Protein AF-A0AAD8SGY1-F1 (afdb_monomer_lite)

Radius of gyration: 72.63 Å; chains: 1; bounding box: 152×98×202 Å

Foldseek 3Di:
DVVVCCVVPNDVVVVVVVVVVVVVVVVVVVVVVVVVVVVVVVVVVVVVVVVVVVVVVVVVVVVVVVVVVVVVVVVVVVVVVVVPDDDPVNVVVVVVVVVVVVVVVVVVVVVVVVVVVVVVVVVVVVVVVVVVVVVVVVVVVVVVVVVVVVVVVVVVVVVVVVCVVPCVVVVHDPPDDPPQDPVNVLVLLVVLLVQLLVLLVVVCVVVVPPPVSVVVSVVVNVVSNCVSVVCPPPDPVVSLVVLLLNLLLCCLQPVVDDSVSSCVSRGPPRPSVVSPVSSVPVNLVVNLVDDCVVPDDPPPDPPPNDDDDDDDDDDDDDDDDDDDDDDDDDDDDDDDDDDDDDDDDDDDDDDDDDD

Organism: Lolium multiflorum (NCBI:txid4521)

pLDDT: mean 70.1, std 22.35, range [32.22, 98.5]

Sequence (355 aa):
MLRLMNEVWGNPETEEQMLAKLEGEIKVFFAQHKHMRQLHEDLCVHVLEQKTEIDGLRQSYADSQQAITLLETRVKNYEEEIAKRPSIDALSAQVEVLQAENESLKKFLKESSEEETKKRKELSDKHIQEVSDLAENLKKSQQRVKTLAAKNKAHEAEAEAIDKLIFPTLGFDWTKESTLKRSEAYEEARISIDNLIEACRRIAQSLSLKRAGTKLIDTMTKLMRQVPELIKYWQESSARRVTSLVLATCKAHFPTMNLADIARGAPKGTYMRAALAETQGFDRVFAGKVNHSFWYNKYDLPTGFSDAEDEEEESADEGAEEGSGSSGDHSQEASGDDSGVGSAYDASDDDQSSE

Secondary structure (DSSP, 8-state):
-HHHHHHHH--HHHHHHHHHHHHHHHHHHHHHHHHHHHHHHHHHHHHHHHHHHHHHHHHHHHHHHHHHHHHHHHHHHHHHHHHTSPPHHHHHHHHHHHHHHHHHHHHHHHHHHHHHHHHHHHHHHHHHHHHHHHHHHHHHHHHHHHHHHHHHHHHHHHHHHHHHHHHHHTT--TT------HHHHHHHHHHHHHHHHHHHHHHHHHTT--HHHHHHHHHHHHHHHHHHHHGGG--THHHHHHHHHHHHHHHHH-TTS-HHHHGGGSPTT--HHHHHHHHTTHHHHHHHHS-GGGTS-TT-S-TT---------------------------------------------------

Structure (mmCIF, N/CA/C/O backbone):
data_AF-A0AAD8SGY1-F1
#
_entry.id   AF-A0AAD8SGY1-F1
#
loop_
_atom_site.group_PDB
_atom_site.id
_atom_site.type_symbol
_atom_site.label_atom_id
_atom_site.label_alt_id
_atom_site.label_comp_id
_atom_site.label_asym_id
_atom_site.label_entity_id
_atom_site.label_seq_id
_atom_site.pdbx_PDB_ins_code
_atom_site.Cartn_x
_atom_site.Cartn_y
_atom_site.Cartn_z
_atom_site.occupancy
_atom_site.B_iso_or_equiv
_atom_site.auth_seq_id
_atom_site.auth_comp_id
_atom_site.auth_asym_id
_atom_site.auth_atom_id
_atom_site.pdbx_PDB_model_num
ATOM 1 N N . MET A 1 1 ? 90.025 10.390 -106.917 1.00 50.12 1 MET A N 1
ATOM 2 C CA . MET A 1 1 ? 90.299 9.542 -105.735 1.00 50.12 1 MET A CA 1
ATOM 3 C C . MET A 1 1 ? 89.534 10.014 -104.502 1.00 50.12 1 MET A C 1
ATOM 5 O O . MET A 1 1 ? 88.672 9.270 -104.074 1.00 50.12 1 MET A O 1
ATOM 9 N N . LEU A 1 2 ? 89.725 11.248 -104.010 1.00 52.66 2 LEU A N 1
ATOM 10 C CA . LEU A 1 2 ? 88.975 11.798 -102.856 1.00 52.66 2 LEU A CA 1
ATOM 11 C C . LEU A 1 2 ? 87.438 11.759 -103.009 1.00 52.66 2 LEU A C 1
ATOM 13 O O . LEU A 1 2 ? 86.733 11.423 -102.069 1.00 52.66 2 LEU A O 1
ATOM 17 N N . ARG A 1 3 ? 86.915 12.016 -104.216 1.00 55.03 3 ARG A N 1
ATOM 18 C CA . ARG A 1 3 ? 85.469 11.938 -104.509 1.00 55.03 3 ARG A CA 1
ATOM 19 C C . ARG A 1 3 ? 84.902 10.508 -104.432 1.00 55.03 3 ARG A C 1
ATOM 21 O O . ARG A 1 3 ? 83.812 10.321 -103.921 1.00 55.03 3 ARG A O 1
ATOM 28 N N . LEU A 1 4 ? 85.686 9.522 -104.879 1.00 54.44 4 LEU A N 1
ATOM 29 C CA . LEU A 1 4 ? 85.340 8.093 -104.842 1.00 54.44 4 LEU A CA 1
ATOM 30 C C . LEU A 1 4 ? 85.458 7.506 -103.424 1.00 54.44 4 LEU A C 1
ATOM 32 O O . LEU A 1 4 ? 84.735 6.580 -103.089 1.00 54.44 4 LEU A O 1
ATOM 36 N N . MET A 1 5 ? 86.338 8.048 -102.575 1.00 51.72 5 MET A N 1
ATOM 37 C CA . MET A 1 5 ? 86.428 7.643 -101.166 1.00 51.72 5 MET A CA 1
ATOM 38 C C . MET A 1 5 ? 85.220 8.120 -100.347 1.00 51.72 5 MET A C 1
ATOM 40 O O . MET A 1 5 ? 84.695 7.330 -99.572 1.00 51.72 5 MET A O 1
ATOM 44 N N . ASN A 1 6 ? 84.710 9.335 -100.592 1.00 54.34 6 ASN A N 1
ATOM 45 C CA . ASN A 1 6 ? 83.456 9.808 -99.980 1.00 54.34 6 ASN A CA 1
ATOM 46 C C . ASN A 1 6 ? 82.213 9.031 -100.452 1.00 54.34 6 ASN A C 1
ATOM 48 O O . ASN A 1 6 ? 81.250 8.919 -99.702 1.00 54.34 6 ASN A O 1
ATOM 52 N N . GLU A 1 7 ? 82.213 8.503 -101.681 1.00 54.31 7 GLU A N 1
ATOM 53 C CA . GLU A 1 7 ? 81.105 7.686 -102.206 1.00 54.31 7 GLU A CA 1
ATOM 54 C C . GLU A 1 7 ? 81.110 6.247 -101.678 1.00 54.31 7 GLU A C 1
ATOM 56 O O . GLU A 1 7 ? 80.046 5.655 -101.528 1.00 54.31 7 GLU A O 1
ATOM 61 N N . VAL A 1 8 ? 82.286 5.674 -101.398 1.00 53.88 8 VAL A N 1
ATOM 62 C CA . VAL A 1 8 ? 82.401 4.275 -100.948 1.00 53.88 8 VAL A CA 1
ATOM 63 C C . VAL A 1 8 ? 82.365 4.146 -99.419 1.00 53.88 8 VAL A C 1
ATOM 65 O O . VAL A 1 8 ? 81.926 3.113 -98.925 1.00 53.88 8 VAL A O 1
ATOM 68 N N . TRP A 1 9 ? 82.791 5.171 -98.670 1.00 57.28 9 TRP A N 1
ATOM 69 C CA . TRP A 1 9 ? 82.922 5.113 -97.203 1.00 57.28 9 TRP A CA 1
ATOM 70 C C . TRP A 1 9 ? 82.074 6.142 -96.434 1.00 57.28 9 TRP A C 1
ATOM 72 O O . TRP A 1 9 ? 82.188 6.198 -95.218 1.00 57.28 9 TRP A O 1
ATOM 82 N N . GLY A 1 10 ? 81.222 6.926 -97.109 1.00 60.78 10 GLY A N 1
ATOM 83 C CA . GLY A 1 10 ? 80.411 7.966 -96.460 1.00 60.78 10 GLY A CA 1
ATOM 84 C C . GLY A 1 10 ? 81.235 9.178 -95.997 1.00 60.78 10 GLY A C 1
ATOM 85 O O . GLY A 1 10 ? 82.457 9.117 -95.884 1.00 60.78 10 GLY A O 1
ATOM 86 N N . ASN A 1 11 ? 80.584 10.329 -95.776 1.00 68.62 11 ASN A N 1
ATOM 87 C CA . ASN A 1 11 ? 81.252 11.497 -95.190 1.00 68.62 11 ASN A CA 1
ATOM 88 C C . ASN A 1 11 ? 81.283 11.324 -93.654 1.00 68.62 11 ASN A C 1
ATOM 90 O O . ASN A 1 11 ? 80.211 11.360 -93.042 1.00 68.62 11 ASN A O 1
ATOM 94 N N . PRO A 1 12 ? 82.455 11.178 -93.013 1.00 66.94 12 PRO A N 1
ATOM 95 C CA . PRO A 1 12 ? 82.551 10.923 -91.573 1.00 66.94 12 PRO A CA 1
ATOM 96 C C . PRO A 1 12 ? 81.885 12.015 -90.722 1.00 66.94 12 PRO A C 1
ATOM 98 O O . PRO A 1 12 ? 81.290 11.707 -89.694 1.00 66.94 12 PRO A O 1
ATOM 101 N N . GLU A 1 13 ? 81.867 13.271 -91.186 1.00 70.06 13 GLU A N 1
ATOM 102 C CA . GLU A 1 13 ? 81.152 14.362 -90.501 1.00 70.06 13 GLU A CA 1
ATOM 103 C C . GLU A 1 13 ? 79.629 14.153 -90.493 1.00 70.06 13 GLU A C 1
ATOM 105 O O . GLU A 1 13 ? 78.943 14.553 -89.553 1.00 70.06 13 GLU A O 1
ATOM 110 N N . THR A 1 14 ? 79.073 13.516 -91.530 1.00 76.75 14 THR A N 1
ATOM 111 C CA . THR A 1 14 ? 77.634 13.213 -91.585 1.00 76.75 14 THR A CA 1
ATOM 112 C C . THR A 1 14 ? 77.262 12.018 -90.716 1.00 76.75 14 THR A C 1
ATOM 114 O O . THR A 1 14 ? 76.190 12.019 -90.114 1.00 76.75 14 THR A O 1
ATOM 117 N N . GLU A 1 15 ? 78.151 11.032 -90.593 1.00 77.69 15 GLU A N 1
ATOM 118 C CA . GLU A 1 15 ? 77.953 9.886 -89.701 1.00 77.69 15 GLU A CA 1
ATOM 119 C C . GLU A 1 15 ? 78.035 10.308 -88.231 1.00 77.69 15 GLU A C 1
ATOM 121 O O . GLU A 1 15 ? 77.173 9.934 -87.438 1.00 77.69 15 GLU A O 1
ATOM 126 N N . GLU A 1 16 ? 78.994 11.166 -87.876 1.00 81.19 16 GLU A N 1
ATOM 127 C CA . GLU A 1 16 ? 79.138 11.707 -86.520 1.00 81.19 16 GLU A CA 1
ATOM 128 C C . GLU A 1 16 ? 77.928 12.566 -86.111 1.00 81.19 16 GLU A C 1
ATOM 130 O O . GLU A 1 16 ? 77.426 12.447 -84.993 1.00 81.19 16 GLU A O 1
ATOM 135 N N . GLN A 1 17 ? 77.371 13.360 -87.034 1.00 84.25 17 GLN A N 1
ATOM 136 C CA . GLN A 1 17 ? 76.125 14.101 -86.798 1.00 84.25 17 GLN A CA 1
ATOM 137 C C . GLN A 1 17 ? 74.907 13.182 -86.616 1.00 84.25 17 GLN A C 1
ATOM 139 O O . GLN A 1 17 ? 74.057 13.455 -85.764 1.00 84.25 17 GLN A O 1
ATOM 144 N N . MET A 1 18 ? 74.801 12.091 -87.386 1.00 84.38 18 MET A N 1
ATOM 145 C CA . MET A 1 18 ? 73.728 11.104 -87.208 1.00 84.38 18 MET A CA 1
ATOM 146 C C . MET A 1 18 ? 73.863 10.355 -85.882 1.00 84.38 18 MET A C 1
ATOM 148 O O . MET A 1 18 ? 72.861 10.174 -85.190 1.00 84.38 18 MET A O 1
ATOM 152 N N . LEU A 1 19 ? 75.084 9.974 -85.499 1.00 87.31 19 LEU A N 1
ATOM 153 C CA . LEU A 1 19 ? 75.369 9.347 -84.210 1.00 87.31 19 LEU A CA 1
ATOM 154 C C . LEU A 1 19 ? 75.027 10.287 -83.053 1.00 87.31 19 LEU A C 1
ATOM 156 O O . LEU A 1 19 ? 74.281 9.891 -82.164 1.00 87.31 19 LEU A O 1
ATOM 160 N N . ALA A 1 20 ? 75.460 11.549 -83.099 1.00 88.69 20 ALA A N 1
ATOM 161 C CA . ALA A 1 20 ? 75.129 12.540 -82.075 1.00 88.69 20 ALA A CA 1
ATOM 162 C C . ALA A 1 20 ? 73.610 12.770 -81.950 1.00 88.69 20 ALA A C 1
ATOM 164 O O . ALA A 1 20 ? 73.082 12.915 -80.843 1.00 88.69 20 ALA A O 1
ATOM 165 N N . LYS A 1 21 ? 72.881 12.766 -83.075 1.00 92.19 21 LYS A N 1
ATOM 166 C CA . LYS A 1 21 ? 71.416 12.864 -83.081 1.00 92.19 21 LYS A CA 1
ATOM 167 C C . LYS A 1 21 ? 70.760 11.633 -82.450 1.00 92.19 21 LYS A C 1
ATOM 169 O O . LYS A 1 21 ? 69.899 11.791 -81.587 1.00 92.19 21 LYS A O 1
ATOM 174 N N . LEU A 1 22 ? 71.188 10.430 -82.836 1.00 91.88 22 LEU A N 1
ATOM 175 C CA . LEU A 1 22 ? 70.694 9.173 -82.268 1.00 91.88 22 LEU A CA 1
ATOM 176 C C . LEU A 1 22 ? 70.992 9.078 -80.768 1.00 91.88 22 LEU A C 1
ATOM 178 O O . LEU A 1 22 ? 70.117 8.707 -79.991 1.00 91.88 22 LEU A O 1
ATOM 182 N N . GLU A 1 23 ? 72.185 9.478 -80.328 1.00 93.00 23 GLU A N 1
ATOM 183 C CA . GLU A 1 23 ? 72.527 9.566 -78.906 1.00 93.00 23 GLU A CA 1
ATOM 184 C C . GLU A 1 23 ? 71.605 10.531 -78.150 1.00 93.00 23 GLU A C 1
ATOM 186 O O . GLU A 1 23 ? 71.193 10.244 -77.022 1.00 93.00 23 GLU A O 1
ATOM 191 N N . GLY A 1 24 ? 71.262 11.668 -78.760 1.00 94.50 24 GLY A N 1
ATOM 192 C CA . GLY A 1 24 ? 70.295 12.620 -78.216 1.00 94.50 24 GLY A CA 1
ATOM 193 C C . GLY A 1 24 ? 68.897 12.014 -78.068 1.00 94.50 24 GLY A C 1
ATOM 194 O O . GLY A 1 24 ? 68.303 12.093 -76.992 1.00 94.50 24 GLY A O 1
ATOM 195 N N . GLU A 1 25 ? 68.395 11.359 -79.116 1.00 94.44 25 GLU A N 1
ATOM 196 C CA . GLU A 1 25 ? 67.089 10.686 -79.114 1.00 94.44 25 GLU A CA 1
ATOM 197 C C . GLU A 1 25 ? 67.032 9.555 -78.075 1.00 94.44 25 GLU A C 1
ATOM 199 O O . GLU A 1 25 ? 66.063 9.457 -77.320 1.00 94.44 25 GLU A O 1
ATOM 204 N N . ILE A 1 26 ? 68.104 8.766 -77.945 1.00 95.31 26 ILE A N 1
ATOM 205 C CA . ILE A 1 26 ? 68.232 7.712 -76.930 1.00 95.31 26 ILE A CA 1
ATOM 206 C C . ILE A 1 26 ? 68.198 8.299 -75.510 1.00 95.31 26 ILE A C 1
ATOM 208 O O . ILE A 1 26 ? 67.506 7.767 -74.638 1.00 95.31 26 ILE A O 1
ATOM 212 N N . LYS A 1 27 ? 68.900 9.412 -75.250 1.00 95.31 27 LYS A N 1
ATOM 213 C CA . LYS A 1 27 ? 68.872 10.083 -73.936 1.00 95.31 27 LYS A CA 1
ATOM 214 C C . LYS A 1 27 ? 67.470 10.577 -73.579 1.00 95.31 27 LYS A C 1
ATOM 216 O O . LYS A 1 27 ? 67.030 10.377 -72.445 1.00 95.31 27 LYS A O 1
ATOM 221 N N . VAL A 1 28 ? 66.759 11.183 -74.533 1.00 96.00 28 VAL A N 1
ATOM 222 C CA . VAL A 1 28 ? 65.366 11.623 -74.342 1.00 96.00 28 VAL A CA 1
ATOM 223 C C . VAL A 1 28 ? 64.455 10.426 -74.074 1.00 96.00 28 VAL A C 1
ATOM 225 O O . VAL A 1 28 ? 63.675 10.466 -73.122 1.00 96.00 28 VAL A O 1
ATOM 228 N N . PHE A 1 29 ? 64.597 9.341 -74.841 1.00 96.69 29 PHE A N 1
ATOM 229 C CA . PHE A 1 29 ? 63.838 8.107 -74.640 1.00 96.69 29 PHE A CA 1
ATOM 230 C C . PHE A 1 29 ? 64.034 7.537 -73.228 1.00 96.69 29 PHE A C 1
ATOM 232 O O . PHE A 1 29 ? 63.056 7.248 -72.538 1.00 96.69 29 PHE A O 1
ATOM 239 N N . PHE A 1 30 ? 65.276 7.435 -72.743 1.00 96.62 30 PHE A N 1
ATOM 240 C CA . PHE A 1 30 ? 65.543 6.953 -71.384 1.00 96.62 30 PHE A CA 1
ATOM 241 C C . PHE A 1 30 ? 64.979 7.878 -70.301 1.00 96.62 30 PHE A C 1
ATOM 243 O O . PHE A 1 30 ? 64.468 7.388 -69.291 1.00 96.62 30 PHE A O 1
ATOM 250 N N . ALA A 1 31 ? 65.032 9.199 -70.497 1.00 96.25 31 ALA A N 1
ATOM 251 C CA . ALA A 1 31 ? 64.435 10.156 -69.568 1.00 96.25 31 ALA A CA 1
ATOM 252 C C . ALA A 1 31 ? 62.905 10.006 -69.504 1.00 96.25 31 ALA A C 1
ATOM 254 O O . ALA A 1 31 ? 62.341 9.937 -68.410 1.00 96.25 31 ALA A O 1
ATOM 255 N N . GLN A 1 32 ? 62.243 9.874 -70.657 1.00 96.12 32 GLN A N 1
ATOM 256 C CA . GLN A 1 32 ? 60.801 9.623 -70.740 1.00 96.12 32 GLN A CA 1
ATOM 257 C C . GLN A 1 32 ? 60.425 8.284 -70.103 1.00 96.12 32 GLN A C 1
ATOM 259 O O . GLN A 1 32 ? 59.501 8.225 -69.296 1.00 96.12 32 GLN A O 1
ATOM 264 N N . HIS A 1 33 ? 61.175 7.220 -70.395 1.00 96.81 33 HIS A N 1
ATOM 265 C CA . HIS A 1 33 ? 60.951 5.906 -69.800 1.00 96.81 33 HIS A CA 1
ATOM 266 C C . HIS A 1 33 ? 61.114 5.940 -68.272 1.00 96.81 33 HIS A C 1
ATOM 268 O O . HIS A 1 33 ? 60.324 5.335 -67.546 1.00 96.81 33 HIS A O 1
ATOM 274 N N . LYS A 1 34 ? 62.117 6.664 -67.756 1.00 97.31 34 LYS A N 1
ATOM 275 C CA . LYS A 1 34 ? 62.302 6.857 -66.311 1.00 97.31 34 LYS A CA 1
ATOM 276 C C . LYS A 1 34 ? 61.121 7.609 -65.690 1.00 97.31 34 LYS A C 1
ATOM 278 O O . LYS A 1 34 ? 60.634 7.188 -64.646 1.00 97.31 34 LYS A O 1
ATOM 283 N N . HIS A 1 35 ? 60.641 8.675 -66.330 1.00 97.25 35 HIS A N 1
ATOM 284 C CA . HIS A 1 35 ? 59.485 9.432 -65.846 1.00 97.25 35 HIS A CA 1
ATOM 285 C C . HIS A 1 35 ? 58.196 8.599 -65.855 1.00 97.25 35 HIS A C 1
ATOM 287 O O . HIS A 1 35 ? 57.478 8.592 -64.860 1.00 97.25 35 HIS A O 1
ATOM 293 N N . MET A 1 36 ? 57.935 7.835 -66.923 1.00 98.06 36 MET A N 1
ATOM 294 C CA . MET A 1 36 ? 56.781 6.928 -66.973 1.00 98.06 36 MET A CA 1
ATOM 295 C C . MET A 1 36 ? 56.840 5.857 -65.885 1.00 98.06 36 MET A C 1
ATOM 297 O O . MET A 1 36 ? 55.814 5.539 -65.291 1.00 98.06 36 MET A O 1
ATOM 301 N N . ARG A 1 37 ? 58.032 5.319 -65.591 1.00 97.50 37 ARG A N 1
ATOM 302 C CA . ARG A 1 37 ? 58.204 4.371 -64.486 1.00 97.50 37 ARG A CA 1
ATOM 303 C C . ARG A 1 37 ? 57.852 5.011 -63.142 1.00 97.50 37 ARG A C 1
ATOM 305 O O . ARG A 1 37 ? 57.122 4.395 -62.378 1.00 97.50 37 ARG A O 1
ATOM 312 N N . GLN A 1 38 ? 58.302 6.243 -62.899 1.00 97.50 38 GLN A N 1
ATOM 313 C CA . GLN A 1 38 ? 57.956 6.972 -61.677 1.00 97.50 38 GLN A CA 1
ATOM 314 C C . GLN A 1 38 ? 56.444 7.203 -61.567 1.00 97.50 38 GLN A C 1
ATOM 316 O O . GLN A 1 38 ? 55.857 6.875 -60.548 1.00 97.50 38 GLN A O 1
ATOM 321 N N . LEU A 1 39 ? 55.796 7.681 -62.636 1.00 97.75 39 LEU A N 1
ATOM 322 C CA . LEU A 1 39 ? 54.342 7.881 -62.650 1.00 97.75 39 LEU A CA 1
ATOM 323 C C . LEU A 1 39 ? 53.572 6.581 -62.381 1.00 97.75 39 LEU A C 1
ATOM 325 O O . LEU A 1 39 ? 52.551 6.598 -61.701 1.00 97.75 39 LEU A O 1
ATOM 329 N N . HIS A 1 40 ? 54.053 5.454 -62.909 1.00 97.50 40 HIS A N 1
ATOM 330 C CA . HIS A 1 40 ? 53.466 4.145 -62.640 1.00 97.50 40 HIS A CA 1
ATOM 331 C C . HIS A 1 40 ? 53.632 3.731 -61.169 1.00 97.50 40 HIS A C 1
ATOM 333 O O . HIS A 1 40 ? 52.691 3.217 -60.570 1.00 97.50 40 HIS A O 1
ATOM 339 N N . GLU A 1 41 ? 54.810 3.946 -60.580 1.00 97.88 41 GLU A N 1
ATOM 340 C CA . GLU A 1 41 ? 55.058 3.680 -59.157 1.00 97.88 41 GLU A CA 1
ATOM 341 C C . GLU A 1 41 ? 54.168 4.556 -58.260 1.00 97.88 41 GLU A C 1
ATOM 343 O O . GLU A 1 41 ? 53.495 4.022 -57.378 1.00 97.88 41 GLU A O 1
ATOM 348 N N . ASP A 1 42 ? 54.072 5.856 -58.544 1.00 98.19 42 ASP A N 1
ATOM 349 C CA . ASP A 1 42 ? 53.230 6.799 -57.799 1.00 98.19 42 ASP A CA 1
ATOM 350 C C . ASP A 1 42 ? 51.739 6.424 -57.899 1.00 98.19 42 ASP A C 1
ATOM 352 O O . ASP A 1 42 ? 51.016 6.428 -56.900 1.00 98.19 42 ASP A O 1
ATOM 356 N N . LEU A 1 43 ? 51.271 6.028 -59.091 1.00 98.31 43 LEU A N 1
ATOM 357 C CA . LEU A 1 43 ? 49.898 5.561 -59.291 1.00 98.31 43 LEU A CA 1
ATOM 358 C C . LEU A 1 43 ? 49.616 4.277 -58.5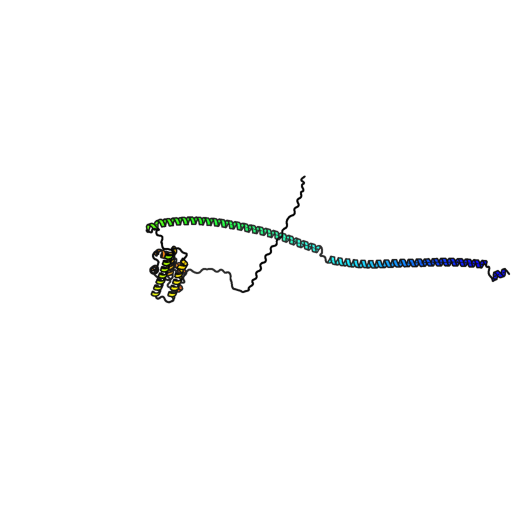00 1.00 98.31 43 LEU A C 1
ATOM 360 O O . LEU A 1 43 ? 48.551 4.154 -57.897 1.00 98.31 43 LEU A O 1
ATOM 364 N N . CYS A 1 44 ? 50.558 3.330 -58.471 1.00 98.06 44 CYS A N 1
ATOM 365 C CA . CYS A 1 44 ? 50.430 2.110 -57.673 1.00 98.06 44 CYS A CA 1
ATOM 366 C C . CYS A 1 44 ? 50.309 2.416 -56.176 1.00 98.06 44 CYS A C 1
ATOM 368 O O . CYS A 1 44 ? 49.466 1.817 -55.507 1.00 98.06 44 CYS A O 1
ATOM 370 N N . VAL A 1 45 ? 51.111 3.353 -55.658 1.00 98.06 45 VAL A N 1
ATOM 371 C CA . VAL A 1 45 ? 51.010 3.801 -54.260 1.00 98.06 45 VAL A CA 1
ATOM 372 C C . VAL A 1 45 ? 49.633 4.408 -54.000 1.00 98.06 45 VAL A C 1
ATOM 374 O O . VAL A 1 45 ? 48.949 3.972 -53.077 1.00 98.06 45 VAL A O 1
ATOM 377 N N . HIS A 1 46 ? 49.173 5.318 -54.862 1.00 97.94 46 HIS A N 1
ATOM 378 C CA . HIS A 1 46 ? 47.875 5.966 -54.685 1.00 97.94 46 HIS A CA 1
ATOM 379 C C . HIS A 1 46 ? 46.701 4.973 -54.719 1.00 97.94 46 HIS A C 1
ATOM 381 O O . HIS A 1 46 ? 45.776 5.064 -53.914 1.00 97.94 46 HIS A O 1
ATOM 387 N N . VAL A 1 47 ? 46.748 3.974 -55.608 1.00 98.31 47 VAL A N 1
ATOM 388 C CA . VAL A 1 47 ? 45.733 2.907 -55.673 1.00 98.31 47 VAL A CA 1
ATOM 389 C C . VAL A 1 47 ? 45.726 2.060 -54.398 1.00 98.31 47 VAL A C 1
ATOM 391 O O . VAL A 1 47 ? 44.655 1.668 -53.929 1.00 98.31 47 VAL A O 1
ATOM 394 N N . LEU A 1 48 ? 46.895 1.769 -53.821 1.00 97.94 48 LEU A N 1
ATOM 395 C CA . LEU A 1 48 ? 46.983 1.031 -52.561 1.00 97.94 48 LEU A CA 1
ATOM 396 C C . LEU A 1 48 ? 46.426 1.845 -51.389 1.00 97.94 48 LEU A C 1
ATOM 398 O O . LEU A 1 48 ? 45.654 1.298 -50.604 1.00 97.94 48 LEU A O 1
ATOM 402 N N . GLU A 1 49 ? 46.747 3.136 -51.301 1.00 98.25 49 GLU A N 1
ATOM 403 C CA . GLU A 1 49 ? 46.205 4.039 -50.278 1.00 98.25 49 GLU A CA 1
ATOM 404 C C . GLU A 1 49 ? 44.675 4.116 -50.360 1.00 98.25 49 GLU A C 1
ATOM 406 O O . GLU A 1 49 ? 43.987 3.841 -49.373 1.00 98.25 49 GLU A O 1
ATOM 411 N N . GLN A 1 50 ? 44.127 4.363 -51.554 1.00 98.44 50 GLN A N 1
ATOM 412 C CA . GLN A 1 50 ? 42.677 4.387 -51.774 1.00 98.44 50 GLN A CA 1
ATOM 413 C C . GLN A 1 50 ? 42.016 3.056 -51.409 1.00 98.44 50 GLN A C 1
ATOM 415 O O . GLN A 1 50 ? 40.937 3.034 -50.818 1.00 98.44 50 GLN A O 1
ATOM 420 N N . LYS A 1 51 ? 42.659 1.926 -51.726 1.00 98.19 51 LYS A N 1
ATOM 421 C CA . LYS A 1 51 ? 42.153 0.608 -51.335 1.00 98.19 51 LYS A CA 1
ATOM 422 C C . LYS A 1 51 ? 42.082 0.467 -49.814 1.00 98.19 51 LYS A C 1
ATOM 424 O O . LYS A 1 51 ? 41.063 0.004 -49.308 1.00 98.19 51 LYS A O 1
ATOM 429 N N . THR A 1 52 ? 43.121 0.888 -49.091 1.00 97.62 52 THR A N 1
ATOM 430 C CA . THR A 1 52 ? 43.119 0.833 -47.620 1.00 97.62 52 THR A CA 1
ATOM 431 C C . THR A 1 52 ? 42.064 1.745 -46.999 1.00 97.62 52 THR A C 1
ATOM 433 O O . THR A 1 52 ? 41.413 1.347 -46.035 1.00 97.62 52 THR A O 1
ATOM 436 N N . GLU A 1 53 ? 41.829 2.925 -47.577 1.00 98.19 53 GLU A N 1
ATOM 437 C CA . GLU A 1 53 ? 40.772 3.836 -47.131 1.00 98.19 53 GLU A CA 1
ATOM 438 C C . GLU A 1 53 ? 39.378 3.228 -47.355 1.00 98.19 53 GLU A C 1
ATOM 440 O O . GLU A 1 53 ? 38.548 3.221 -46.446 1.00 98.19 53 GLU A O 1
ATOM 445 N N . ILE A 1 54 ? 39.140 2.627 -48.527 1.00 98.12 54 ILE A N 1
ATOM 446 C CA . ILE A 1 54 ? 37.887 1.920 -48.834 1.00 98.12 54 ILE A CA 1
ATOM 447 C C . ILE A 1 54 ? 37.656 0.758 -47.863 1.00 98.12 54 ILE A C 1
ATOM 449 O O . ILE A 1 54 ? 36.536 0.581 -47.379 1.00 98.12 54 ILE A O 1
ATOM 453 N N . ASP A 1 55 ? 38.686 -0.035 -47.566 1.00 98.00 55 ASP A N 1
ATOM 454 C CA . ASP A 1 55 ? 38.573 -1.156 -46.630 1.00 98.00 55 ASP A CA 1
ATOM 455 C C . ASP A 1 55 ? 38.281 -0.662 -45.198 1.00 98.00 55 ASP A C 1
ATOM 457 O O . ASP A 1 55 ? 37.425 -1.231 -44.514 1.00 98.00 55 ASP A O 1
ATOM 461 N N . GLY A 1 56 ? 38.887 0.453 -44.773 1.00 98.50 56 GLY A N 1
ATOM 462 C CA . GLY A 1 56 ? 38.580 1.107 -43.497 1.00 98.50 56 GLY A CA 1
ATOM 463 C C . GLY A 1 56 ? 37.135 1.611 -43.409 1.00 98.50 56 GLY A C 1
ATOM 464 O O . GLY A 1 56 ? 36.443 1.360 -42.419 1.00 98.50 56 GLY A O 1
ATOM 465 N N . LEU A 1 57 ? 36.637 2.257 -44.469 1.00 98.38 57 LEU A N 1
ATOM 466 C CA . LEU A 1 57 ? 35.246 2.715 -44.549 1.00 98.38 57 LEU A CA 1
ATOM 467 C C . LEU A 1 57 ? 34.252 1.546 -44.527 1.00 98.38 57 LEU A C 1
ATOM 469 O O . LEU A 1 57 ? 33.214 1.633 -43.872 1.00 98.38 57 LEU A O 1
ATOM 473 N N . ARG A 1 58 ? 34.570 0.431 -45.195 1.00 98.38 58 ARG A N 1
ATOM 474 C CA . ARG A 1 58 ? 33.745 -0.789 -45.164 1.00 98.38 58 ARG A CA 1
ATOM 475 C C . ARG A 1 58 ? 33.649 -1.382 -43.766 1.00 98.38 58 ARG A C 1
ATOM 477 O O . ARG A 1 58 ? 32.556 -1.771 -43.361 1.00 98.38 58 ARG A O 1
ATOM 484 N N . GLN A 1 59 ? 34.762 -1.428 -43.035 1.00 98.06 59 GLN A N 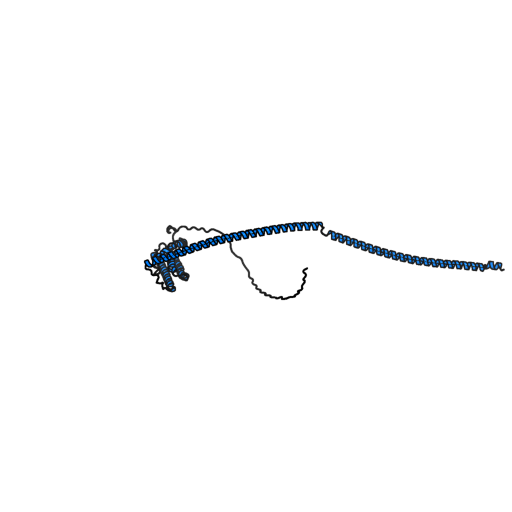1
ATOM 485 C CA . GLN A 1 59 ? 34.756 -1.912 -41.657 1.00 98.06 59 GLN A CA 1
ATOM 486 C C . GLN A 1 59 ? 33.919 -0.996 -40.758 1.00 98.06 59 GLN A C 1
ATOM 488 O O . GLN A 1 59 ? 33.027 -1.470 -40.061 1.00 98.06 59 GLN A O 1
ATOM 493 N N . SER A 1 60 ? 34.127 0.321 -40.850 1.00 97.81 60 SER A N 1
ATOM 494 C CA . SER A 1 60 ? 33.350 1.302 -40.084 1.00 97.81 60 SER A CA 1
ATOM 495 C C . SER A 1 60 ? 31.845 1.221 -40.376 1.00 97.81 60 SER A C 1
ATOM 497 O O . SER A 1 60 ? 31.021 1.319 -39.461 1.00 97.81 60 SER A O 1
ATOM 499 N N . TYR A 1 61 ? 31.470 0.983 -41.636 1.00 98.25 61 TYR A N 1
ATOM 500 C CA . TYR A 1 61 ? 30.081 0.754 -42.027 1.00 98.25 61 TYR A CA 1
ATOM 501 C C . TYR A 1 61 ? 29.506 -0.528 -41.403 1.00 98.25 61 TYR A C 1
ATOM 503 O O . TYR A 1 61 ? 28.398 -0.502 -40.869 1.00 98.25 61 TYR A O 1
ATOM 511 N N . ALA A 1 62 ? 30.260 -1.632 -41.416 1.00 98.12 62 ALA A N 1
ATOM 512 C CA . ALA A 1 62 ? 29.834 -2.890 -40.804 1.00 98.12 62 ALA A CA 1
ATOM 513 C C . ALA A 1 62 ? 29.627 -2.755 -39.285 1.00 98.12 62 ALA A C 1
ATOM 515 O O . ALA A 1 62 ? 28.599 -3.196 -38.767 1.00 98.12 62 ALA A O 1
ATOM 516 N N . ASP A 1 63 ? 30.549 -2.088 -38.588 1.00 98.31 63 ASP A N 1
ATOM 517 C CA . ASP A 1 63 ? 30.451 -1.836 -37.146 1.00 98.31 63 ASP A CA 1
ATOM 518 C C . ASP A 1 63 ? 29.231 -0.957 -36.819 1.00 98.31 63 ASP A C 1
ATOM 520 O O . ASP A 1 63 ? 28.478 -1.230 -35.882 1.00 98.31 63 ASP A O 1
ATOM 524 N N . SER A 1 64 ? 28.976 0.063 -37.646 1.00 98.44 64 SER A N 1
ATOM 525 C CA . SER A 1 64 ? 27.799 0.929 -37.510 1.00 98.44 64 SER A CA 1
ATOM 526 C C . SER A 1 64 ? 26.494 0.150 -37.698 1.00 98.44 64 SER A C 1
ATOM 528 O O . SER A 1 64 ? 25.549 0.330 -36.930 1.00 98.44 64 SER A O 1
ATOM 530 N N . GLN A 1 65 ? 26.442 -0.768 -38.667 1.00 98.38 65 GLN A N 1
ATOM 531 C CA . GLN A 1 65 ? 25.270 -1.615 -38.901 1.00 98.38 65 GLN A CA 1
ATOM 532 C C . GLN A 1 65 ? 24.996 -2.561 -37.718 1.00 98.38 65 GLN A C 1
ATOM 534 O O . GLN A 1 65 ? 23.839 -2.778 -37.339 1.00 98.38 65 GLN A O 1
ATOM 539 N N . GLN A 1 66 ? 26.050 -3.096 -37.094 1.00 98.19 66 GLN A N 1
ATOM 540 C CA . GLN A 1 66 ? 25.923 -3.895 -35.873 1.00 98.19 66 GLN A CA 1
ATOM 541 C C . GLN A 1 66 ? 25.403 -3.055 -34.701 1.00 98.19 66 GLN A C 1
ATOM 543 O O . GLN A 1 66 ? 24.503 -3.496 -33.982 1.00 98.19 66 GLN A O 1
ATOM 548 N N . ALA A 1 67 ? 25.912 -1.831 -34.534 1.00 98.00 67 ALA A N 1
ATOM 549 C CA . ALA A 1 67 ? 25.451 -0.915 -33.495 1.00 98.00 67 ALA A CA 1
ATOM 550 C C . ALA A 1 67 ? 23.963 -0.559 -33.656 1.00 98.00 67 ALA A C 1
ATOM 552 O O . ALA A 1 67 ? 23.225 -0.585 -32.671 1.00 98.00 67 ALA A O 1
ATOM 553 N N . ILE A 1 68 ? 23.506 -0.299 -34.888 1.00 98.38 68 ILE A N 1
ATOM 554 C CA . ILE A 1 68 ? 22.086 -0.054 -35.194 1.00 98.38 68 ILE A CA 1
ATOM 555 C C . ILE A 1 68 ? 21.232 -1.252 -34.769 1.00 98.38 68 ILE A C 1
ATOM 557 O O . ILE A 1 68 ? 20.283 -1.083 -34.008 1.00 98.38 68 ILE A O 1
ATOM 561 N N . THR A 1 69 ? 21.617 -2.466 -35.168 1.00 98.00 69 THR A N 1
ATOM 562 C CA . THR A 1 69 ? 20.868 -3.696 -34.845 1.00 98.00 69 THR A CA 1
ATOM 563 C C . THR A 1 69 ? 20.742 -3.910 -33.328 1.00 98.00 69 THR A C 1
ATOM 565 O O . THR A 1 69 ? 19.691 -4.304 -32.809 1.00 98.00 69 THR A O 1
ATOM 568 N N . LEU A 1 70 ? 21.812 -3.624 -32.579 1.00 98.50 70 LEU A N 1
ATOM 569 C CA . LEU A 1 70 ? 21.804 -3.717 -31.120 1.00 98.50 70 LEU A CA 1
ATOM 570 C C . LEU A 1 70 ? 20.895 -2.656 -30.486 1.00 98.50 70 LEU A C 1
ATOM 572 O O . LEU A 1 70 ? 20.169 -2.960 -29.537 1.00 98.50 70 LEU A O 1
ATOM 576 N N . LEU A 1 71 ? 20.912 -1.425 -31.003 1.00 98.25 71 LEU A N 1
ATOM 577 C CA . LEU A 1 71 ? 20.031 -0.357 -30.532 1.00 98.25 71 LEU A CA 1
ATOM 578 C C . LEU A 1 71 ? 18.560 -0.672 -30.810 1.00 98.25 71 LEU A C 1
ATOM 580 O O . LEU A 1 71 ? 17.750 -0.536 -29.899 1.00 98.25 71 LEU A O 1
ATOM 584 N N . GLU A 1 72 ? 18.220 -1.170 -31.999 1.00 98.00 72 GLU A N 1
ATOM 585 C CA . GLU A 1 72 ? 16.861 -1.618 -32.338 1.00 98.00 72 GLU A CA 1
ATOM 586 C C . GLU A 1 72 ? 16.370 -2.706 -31.374 1.00 98.00 72 GLU A C 1
ATOM 588 O O . GLU A 1 72 ? 15.256 -2.635 -30.853 1.00 98.00 72 GLU A O 1
ATOM 593 N N . THR A 1 73 ? 17.235 -3.674 -31.055 1.00 97.06 73 THR A N 1
ATOM 594 C CA . THR A 1 73 ? 16.916 -4.733 -30.086 1.00 97.06 73 THR A CA 1
ATOM 595 C C . THR A 1 73 ? 16.667 -4.162 -28.688 1.00 97.06 73 THR A C 1
ATOM 597 O O . THR A 1 73 ? 15.721 -4.558 -28.008 1.00 97.06 73 THR A O 1
ATOM 600 N N . ARG A 1 74 ? 17.487 -3.200 -28.243 1.00 97.06 74 ARG A N 1
ATOM 601 C CA . ARG A 1 74 ? 17.302 -2.538 -26.942 1.00 97.06 74 ARG A CA 1
ATOM 602 C C . ARG A 1 74 ? 16.018 -1.718 -26.890 1.00 97.06 74 ARG A C 1
ATOM 604 O O . ARG A 1 74 ? 15.326 -1.780 -25.881 1.00 97.06 74 ARG A O 1
ATOM 611 N N . VAL A 1 75 ? 15.698 -0.981 -27.954 1.00 97.94 75 VAL A N 1
ATOM 612 C CA . VAL A 1 75 ? 14.450 -0.208 -28.058 1.00 97.94 75 VAL A CA 1
ATOM 613 C C . VAL A 1 75 ? 13.251 -1.137 -27.918 1.00 97.94 75 VAL A C 1
ATOM 615 O O . VAL A 1 75 ? 12.414 -0.902 -27.052 1.00 97.94 75 VAL A O 1
ATOM 618 N N . LYS A 1 76 ? 13.228 -2.245 -28.665 1.00 97.00 76 LYS A N 1
ATOM 619 C CA . LYS A 1 76 ? 12.153 -3.236 -28.576 1.00 97.00 76 LYS A CA 1
ATOM 620 C C . LYS A 1 76 ? 11.990 -3.804 -27.160 1.00 97.00 76 LYS A C 1
ATOM 622 O O . LYS A 1 76 ? 10.875 -3.903 -26.658 1.00 97.00 76 LYS A O 1
ATOM 627 N N . ASN A 1 77 ? 13.094 -4.131 -26.486 1.00 97.00 77 ASN A N 1
ATOM 628 C CA . ASN A 1 77 ? 13.040 -4.615 -25.104 1.00 97.00 77 ASN A CA 1
ATOM 629 C C . ASN A 1 77 ? 12.449 -3.562 -24.148 1.00 97.00 77 ASN A C 1
ATOM 631 O O . ASN A 1 77 ? 11.634 -3.901 -23.292 1.00 97.00 77 ASN A O 1
ATOM 635 N N . TYR A 1 78 ? 12.819 -2.284 -24.301 1.00 96.69 78 TYR A N 1
ATOM 636 C CA . TYR A 1 78 ? 12.250 -1.207 -23.485 1.00 96.69 78 TYR A CA 1
ATOM 637 C C . TYR A 1 78 ? 10.760 -0.982 -23.767 1.00 96.69 78 TYR A C 1
ATOM 639 O O . TYR A 1 78 ? 10.002 -0.740 -22.830 1.00 96.69 78 TYR A O 1
ATOM 647 N N . GLU A 1 79 ? 10.316 -1.103 -25.018 1.00 96.31 79 GLU A N 1
ATOM 648 C CA . GLU A 1 79 ? 8.892 -1.046 -25.370 1.00 96.31 79 GLU A CA 1
ATOM 649 C C . GLU A 1 79 ? 8.096 -2.163 -24.676 1.00 96.31 79 GLU A C 1
ATOM 651 O O . GLU A 1 79 ? 7.045 -1.899 -24.088 1.00 96.31 79 GLU A O 1
ATOM 656 N N . GLU A 1 80 ? 8.619 -3.393 -24.664 1.00 95.06 80 GLU A N 1
ATOM 657 C CA . GLU A 1 80 ? 7.999 -4.524 -23.961 1.00 95.06 80 GLU A CA 1
ATOM 658 C C . GLU A 1 80 ? 7.963 -4.328 -22.436 1.00 95.06 80 GLU A C 1
ATOM 660 O O . GLU A 1 80 ? 6.980 -4.689 -21.782 1.00 95.06 80 GLU A O 1
ATOM 665 N N . GLU A 1 81 ? 9.013 -3.756 -21.841 1.00 93.56 81 GLU A N 1
ATOM 666 C CA . GLU A 1 81 ? 9.039 -3.426 -20.412 1.00 93.56 81 GLU A CA 1
ATOM 667 C C . GLU A 1 81 ? 8.033 -2.332 -20.048 1.00 93.56 81 GLU A C 1
ATOM 669 O O . GLU A 1 81 ? 7.377 -2.429 -19.010 1.00 93.56 81 GLU A O 1
ATOM 674 N N . ILE A 1 82 ? 7.889 -1.306 -20.891 1.00 92.38 82 ILE A N 1
ATOM 675 C CA . ILE A 1 82 ? 6.912 -0.230 -20.694 1.00 92.38 82 ILE A CA 1
ATOM 676 C C . ILE A 1 82 ? 5.488 -0.779 -20.815 1.00 92.38 82 I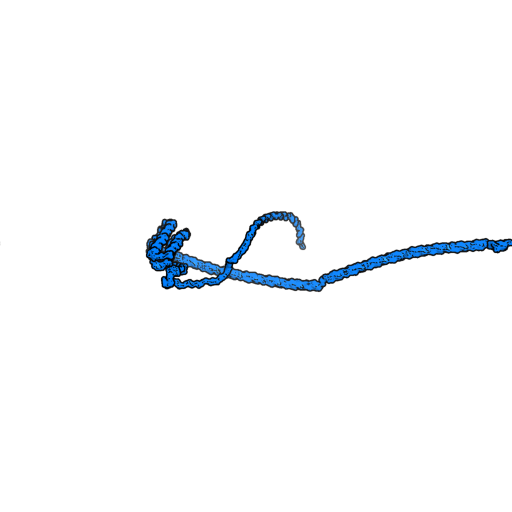LE A C 1
ATOM 678 O O . ILE A 1 82 ? 4.654 -0.461 -19.971 1.00 92.38 82 ILE A O 1
ATOM 682 N N . ALA A 1 83 ? 5.222 -1.656 -21.787 1.00 89.62 83 ALA A N 1
ATOM 683 C CA . ALA A 1 83 ? 3.905 -2.263 -21.987 1.00 89.62 83 ALA A CA 1
ATOM 684 C C . ALA A 1 83 ? 3.428 -3.117 -20.795 1.00 89.62 83 ALA A C 1
ATOM 686 O O . ALA A 1 83 ? 2.227 -3.253 -20.578 1.00 89.62 83 ALA A O 1
ATOM 687 N N . LYS A 1 84 ? 4.354 -3.688 -20.010 1.00 92.12 84 LYS A N 1
ATOM 688 C CA . LYS A 1 84 ? 4.034 -4.467 -18.798 1.00 92.12 84 LYS A CA 1
ATOM 689 C C . LYS A 1 84 ? 3.691 -3.602 -17.586 1.00 92.12 84 LYS A C 1
ATOM 691 O O . LYS A 1 84 ? 3.164 -4.127 -16.606 1.00 92.12 84 LYS A O 1
ATOM 696 N N . ARG A 1 85 ? 4.034 -2.311 -17.594 1.00 90.88 85 ARG A N 1
ATOM 697 C CA . ARG A 1 85 ? 3.771 -1.433 -16.448 1.00 90.88 85 ARG A CA 1
ATOM 698 C C . ARG A 1 85 ? 2.279 -1.097 -16.397 1.00 90.88 85 ARG A C 1
ATOM 700 O O . ARG A 1 85 ? 1.691 -0.827 -17.444 1.00 90.88 85 ARG A O 1
ATOM 707 N N . PRO A 1 86 ? 1.658 -1.093 -15.203 1.00 86.31 86 PRO A N 1
ATOM 708 C CA . PRO A 1 86 ? 0.289 -0.619 -15.070 1.00 86.31 86 PRO A CA 1
ATOM 709 C C . PRO A 1 86 ? 0.206 0.817 -15.588 1.00 86.31 86 PRO A C 1
ATOM 711 O O . PRO A 1 86 ? 1.102 1.630 -15.339 1.00 86.31 86 PRO A O 1
ATOM 714 N N . SER A 1 87 ? -0.856 1.113 -16.335 1.00 90.31 87 SER A N 1
ATOM 715 C CA . SER A 1 87 ? -1.074 2.464 -16.834 1.00 90.31 87 SER A CA 1
ATOM 716 C C . SER A 1 87 ? -1.274 3.428 -15.667 1.00 90.31 87 SER A C 1
ATOM 718 O O . SER A 1 87 ? -1.732 3.049 -14.585 1.00 90.31 87 SER A O 1
ATOM 720 N N . ILE A 1 88 ? -0.956 4.699 -15.909 1.00 91.44 88 ILE A N 1
ATOM 721 C CA . ILE A 1 88 ? -1.234 5.774 -14.954 1.00 91.44 88 ILE A CA 1
ATOM 722 C C . ILE A 1 88 ? -2.726 5.774 -14.595 1.00 91.44 88 ILE A C 1
ATOM 724 O O . ILE A 1 88 ? -3.053 5.874 -13.422 1.00 91.44 88 ILE A O 1
ATOM 728 N N . ASP A 1 89 ? -3.615 5.547 -15.566 1.00 89.88 89 ASP A N 1
ATOM 729 C CA . ASP A 1 89 ? -5.063 5.478 -15.336 1.00 89.88 89 ASP A CA 1
ATOM 730 C C . ASP A 1 89 ? -5.460 4.336 -14.390 1.00 89.88 89 ASP A C 1
ATOM 732 O O . ASP A 1 89 ? -6.304 4.521 -13.516 1.00 89.88 89 ASP A O 1
ATOM 736 N N . ALA A 1 90 ? -4.829 3.162 -14.521 1.00 93.56 90 ALA A N 1
ATOM 737 C CA . ALA A 1 90 ? -5.086 2.032 -13.632 1.00 93.56 90 ALA A CA 1
ATOM 738 C C . ALA A 1 90 ? -4.635 2.329 -12.194 1.00 93.56 90 ALA A C 1
ATOM 740 O O . ALA A 1 90 ? -5.332 1.975 -11.243 1.00 93.56 90 ALA A O 1
ATOM 741 N N . LEU A 1 91 ? -3.492 3.003 -12.030 1.00 94.88 91 LEU A N 1
ATOM 742 C CA . LEU A 1 91 ? -3.015 3.447 -10.719 1.00 94.88 91 LEU A CA 1
ATOM 743 C C . LEU A 1 91 ? -3.909 4.548 -10.135 1.00 94.88 91 LEU A C 1
ATOM 745 O O . LEU A 1 91 ? -4.254 4.478 -8.959 1.00 94.88 91 LEU A O 1
ATOM 749 N N . SER A 1 92 ? -4.338 5.521 -10.939 1.00 93.94 92 SER A N 1
ATOM 750 C CA . SER A 1 92 ? -5.266 6.573 -10.513 1.00 93.94 92 SER A CA 1
ATOM 751 C C . SER A 1 92 ? -6.602 5.996 -10.048 1.00 93.94 92 SER A C 1
ATOM 753 O O . SER A 1 92 ? -7.073 6.355 -8.973 1.00 93.94 92 SER A O 1
ATOM 755 N N . ALA A 1 93 ? -7.165 5.034 -10.786 1.00 94.38 93 ALA A N 1
ATOM 756 C CA . ALA A 1 93 ? -8.389 4.348 -10.379 1.00 94.38 93 ALA A CA 1
ATOM 757 C C . ALA A 1 93 ? -8.219 3.602 -9.043 1.00 94.38 93 ALA A C 1
ATOM 759 O O . ALA A 1 93 ? -9.103 3.647 -8.191 1.00 94.38 93 ALA A O 1
ATOM 760 N N . GLN A 1 94 ? -7.070 2.950 -8.818 1.00 95.69 94 GLN A N 1
ATOM 761 C CA . GLN A 1 94 ? -6.774 2.329 -7.520 1.00 95.69 94 GLN A CA 1
ATOM 762 C C . GLN A 1 94 ? -6.679 3.362 -6.394 1.00 95.69 94 GLN A C 1
ATOM 764 O O . GLN A 1 94 ? -7.183 3.119 -5.299 1.00 95.69 94 GLN A O 1
ATOM 769 N N . VAL A 1 95 ? -6.062 4.518 -6.650 1.00 96.12 95 VAL A N 1
ATOM 770 C CA . VAL A 1 95 ? -5.972 5.604 -5.667 1.00 96.12 95 VAL A CA 1
ATOM 771 C C . VAL A 1 95 ? -7.360 6.134 -5.306 1.00 96.12 95 VAL A C 1
ATOM 773 O O . VAL A 1 95 ? -7.634 6.300 -4.122 1.00 96.12 95 VAL A O 1
ATOM 776 N N . GLU A 1 96 ? -8.248 6.344 -6.279 1.00 96.19 96 GLU A N 1
ATOM 777 C CA . GLU A 1 96 ? -9.625 6.796 -6.027 1.00 96.19 96 GLU A CA 1
ATOM 778 C C . GLU A 1 96 ? -10.416 5.794 -5.173 1.00 96.19 96 GLU A C 1
ATOM 780 O O . GLU A 1 96 ? -11.078 6.188 -4.211 1.00 96.19 96 GLU A O 1
ATOM 785 N N . VAL A 1 97 ? -10.299 4.492 -5.463 1.00 97.50 97 VAL A N 1
ATOM 786 C CA . VAL A 1 97 ? -10.936 3.434 -4.656 1.00 97.50 97 VAL A CA 1
ATOM 787 C C . VAL A 1 97 ? -10.413 3.458 -3.220 1.00 97.50 97 VAL A C 1
ATOM 789 O O . VAL A 1 97 ? -11.202 3.501 -2.277 1.00 97.50 97 VAL A O 1
ATOM 792 N N . LEU A 1 98 ? -9.091 3.505 -3.036 1.00 97.38 98 LEU A N 1
ATOM 793 C CA . LEU A 1 98 ? -8.477 3.551 -1.706 1.00 97.38 98 LEU A CA 1
ATOM 794 C C . LEU A 1 98 ? -8.827 4.833 -0.939 1.00 97.38 98 LEU A C 1
ATOM 796 O O . LEU A 1 98 ? -8.925 4.818 0.290 1.00 97.38 98 LEU A O 1
ATOM 800 N N . GLN A 1 99 ? -9.008 5.956 -1.634 1.00 97.25 99 GLN A N 1
ATOM 801 C CA . GLN A 1 99 ? -9.477 7.200 -1.028 1.00 97.25 99 GLN A CA 1
ATOM 802 C C . GLN A 1 99 ? -10.921 7.062 -0.540 1.00 97.25 99 GLN A C 1
ATOM 804 O O . GLN A 1 99 ? -11.194 7.384 0.618 1.00 97.25 99 GLN A O 1
ATOM 809 N N . ALA A 1 100 ? -11.815 6.508 -1.363 1.00 96.50 100 ALA A N 1
ATOM 810 C CA . ALA A 1 100 ? -13.206 6.269 -0.985 1.00 96.50 100 ALA A CA 1
ATOM 811 C C . ALA A 1 100 ? -13.328 5.302 0.209 1.00 96.50 100 ALA A C 1
ATOM 813 O O . ALA A 1 100 ? -14.089 5.555 1.147 1.00 96.50 100 ALA A O 1
ATOM 814 N N . GLU A 1 101 ? -12.538 4.224 0.226 1.00 97.38 101 GLU A N 1
ATOM 815 C CA . GLU A 1 101 ? -12.480 3.289 1.357 1.00 97.38 101 GLU A CA 1
ATOM 816 C C . GLU A 1 101 ? -11.997 3.976 2.641 1.00 97.38 101 GLU A C 1
ATOM 818 O O . GLU A 1 101 ? -12.603 3.809 3.701 1.00 97.38 101 GLU A O 1
ATOM 823 N N . ASN A 1 102 ? -10.955 4.810 2.557 1.00 97.56 102 ASN A N 1
ATOM 824 C CA . ASN A 1 102 ? -10.459 5.574 3.703 1.00 97.56 102 ASN A CA 1
ATOM 825 C C . ASN A 1 102 ? -11.498 6.557 4.255 1.00 97.56 102 ASN A C 1
ATOM 827 O O . ASN A 1 102 ? -11.624 6.702 5.473 1.00 97.56 102 ASN A O 1
ATOM 831 N N . GLU A 1 103 ? -12.236 7.251 3.391 1.00 97.56 103 GLU A N 1
ATOM 832 C CA . GLU A 1 103 ? -13.306 8.157 3.816 1.00 97.56 103 GLU A CA 1
ATOM 833 C C . GLU A 1 103 ? -14.446 7.401 4.503 1.00 97.56 103 GLU A C 1
ATOM 835 O O . GLU A 1 103 ? -14.912 7.819 5.569 1.00 97.56 103 GLU A O 1
ATOM 840 N N . SER A 1 104 ? -14.835 6.249 3.951 1.00 98.00 104 SER A N 1
ATOM 841 C CA . SER A 1 104 ? -15.833 5.364 4.553 1.00 98.00 104 SER A CA 1
ATOM 842 C C . SER A 1 104 ? -15.397 4.877 5.940 1.00 98.00 104 SER A C 1
ATOM 844 O O . SER A 1 104 ? -16.153 4.992 6.907 1.00 98.00 104 SER A O 1
ATOM 846 N N . LEU A 1 105 ? -14.152 4.409 6.078 1.00 97.75 105 LEU A N 1
ATOM 847 C CA . LEU A 1 105 ? -13.608 3.945 7.357 1.00 97.75 105 LEU A CA 1
ATOM 848 C C . LEU A 1 105 ? -13.515 5.068 8.396 1.00 97.75 105 LEU A C 1
ATOM 850 O O . LEU A 1 105 ? -13.857 4.857 9.559 1.00 97.75 105 LEU A O 1
ATOM 854 N N . LYS A 1 106 ? -13.114 6.281 7.994 1.00 97.75 106 LYS A N 1
ATOM 855 C CA . LYS A 1 106 ? -13.111 7.454 8.887 1.00 97.75 106 LYS A CA 1
ATOM 856 C C . LYS A 1 106 ? -14.509 7.780 9.400 1.00 97.75 106 LYS A C 1
ATOM 858 O O . LYS A 1 106 ? -14.667 8.090 10.582 1.00 97.75 106 LYS A O 1
ATOM 863 N N . LYS A 1 107 ? -15.519 7.711 8.528 1.00 97.50 107 LYS A N 1
ATOM 864 C CA . LYS A 1 107 ? -16.915 7.939 8.910 1.00 97.50 107 LYS A CA 1
ATOM 865 C C . LYS A 1 107 ? -17.399 6.873 9.894 1.00 97.50 107 LYS A C 1
ATOM 867 O O . LYS A 1 107 ? -17.919 7.230 10.947 1.00 97.50 107 LYS A O 1
ATOM 872 N N . PHE A 1 108 ? -17.142 5.600 9.599 1.00 97.31 108 PHE A N 1
ATOM 873 C CA . PHE A 1 108 ? -17.495 4.485 10.477 1.00 97.31 108 PHE A CA 1
ATOM 874 C C . PHE A 1 108 ? -16.842 4.603 11.862 1.00 97.31 108 PHE A C 1
ATOM 876 O O . PHE A 1 108 ? -17.506 4.445 12.883 1.00 97.31 108 PHE A O 1
ATOM 883 N N . LEU A 1 109 ? -15.553 4.949 11.916 1.00 97.06 109 LEU A N 1
ATOM 884 C CA . LEU A 1 109 ? -14.834 5.137 13.177 1.00 97.06 109 LEU A CA 1
ATOM 885 C C . LEU A 1 109 ? -15.432 6.278 14.008 1.00 97.06 109 LEU A C 1
ATOM 887 O O . LEU A 1 109 ? -15.590 6.142 15.222 1.00 97.06 109 LEU A O 1
ATOM 891 N N . LYS A 1 110 ? -15.808 7.385 13.358 1.00 97.19 110 LYS A N 1
ATOM 892 C CA . LYS A 1 110 ? -16.476 8.503 14.025 1.00 97.19 110 LYS A CA 1
ATOM 893 C C . LYS A 1 110 ? -17.823 8.074 14.613 1.00 97.19 110 LYS A C 1
ATOM 895 O O . LYS A 1 110 ? -18.039 8.281 15.804 1.00 97.19 110 LYS A O 1
ATOM 900 N N . GLU A 1 111 ? -18.676 7.431 13.819 1.00 97.75 111 GLU A N 1
ATOM 901 C CA . GLU A 1 111 ? -19.988 6.935 14.261 1.00 97.75 111 GLU A CA 1
ATOM 902 C C . GLU A 1 111 ? -19.856 5.940 15.423 1.00 97.75 111 GLU A C 1
ATOM 904 O O . GLU A 1 111 ? -20.532 6.086 16.441 1.00 97.75 111 GLU A O 1
ATOM 909 N N . SER A 1 112 ? -18.914 4.997 15.332 1.00 97.56 112 SER A N 1
ATOM 910 C CA . SER A 1 112 ? -18.631 4.040 16.406 1.00 97.56 112 SER A CA 1
ATOM 911 C C . SER A 1 112 ? -18.174 4.732 17.694 1.00 97.56 112 SER A C 1
ATOM 913 O O . SER A 1 112 ? -18.593 4.340 18.782 1.00 97.56 112 SER A O 1
ATOM 915 N N . SER A 1 113 ? -17.328 5.763 17.597 1.00 96.19 113 SER A N 1
ATOM 916 C CA . SER A 1 113 ? -16.869 6.517 18.771 1.00 96.19 113 SER A CA 1
ATOM 917 C C . SER A 1 113 ? -18.002 7.324 19.417 1.00 96.19 113 SER A C 1
ATOM 919 O O . SER A 1 113 ? -18.129 7.364 20.642 1.00 96.19 113 SER A O 1
ATOM 921 N N . GLU A 1 114 ? -18.882 7.919 18.608 1.00 96.81 114 GLU A N 1
ATOM 922 C CA . GLU A 1 114 ? -20.061 8.639 19.087 1.00 96.81 114 GLU A CA 1
ATOM 923 C C . GLU A 1 114 ? -21.036 7.678 19.781 1.00 96.81 114 GLU A C 1
ATOM 925 O O . GLU A 1 114 ? -21.517 7.973 20.879 1.00 96.81 114 GLU A O 1
ATOM 930 N N . GLU A 1 115 ? -21.259 6.490 19.216 1.00 97.12 115 GLU A N 1
ATOM 931 C CA . GLU A 1 115 ? -22.096 5.461 19.831 1.00 97.12 115 GLU A CA 1
ATOM 932 C C . GLU A 1 115 ? -21.510 4.958 21.159 1.00 97.12 115 GLU A C 1
ATOM 934 O O . GLU A 1 115 ? -22.240 4.816 22.144 1.00 97.12 115 GLU A O 1
ATOM 939 N N . GLU A 1 116 ? -20.194 4.748 21.235 1.00 96.12 116 GLU A N 1
ATOM 940 C CA . GLU A 1 116 ? -19.531 4.342 22.475 1.00 96.12 116 GLU A CA 1
ATOM 941 C C . GLU A 1 116 ? -19.667 5.416 23.562 1.00 96.12 116 GLU A C 1
ATOM 943 O O . GLU A 1 116 ? -20.022 5.108 24.703 1.00 96.12 116 GLU A O 1
ATOM 948 N N . THR A 1 117 ? -19.449 6.692 23.225 1.00 95.50 117 THR A N 1
ATOM 949 C CA . THR A 1 117 ? -19.613 7.784 24.199 1.00 95.50 117 THR A CA 1
ATOM 950 C C . THR A 1 117 ? -21.055 7.909 24.685 1.00 95.50 117 THR A C 1
ATOM 952 O O . THR A 1 117 ? -21.276 8.155 25.873 1.00 95.50 117 THR A O 1
ATOM 955 N N . LYS A 1 118 ? -22.040 7.686 23.806 1.00 97.75 118 LYS A N 1
ATOM 956 C CA . LYS A 1 118 ? -23.457 7.649 24.176 1.00 97.75 118 LYS A CA 1
ATOM 957 C C . LYS A 1 118 ? -23.749 6.495 25.137 1.00 97.75 118 LYS A C 1
ATOM 959 O O . LYS A 1 118 ? -24.300 6.740 26.206 1.00 97.75 118 LYS A O 1
ATOM 964 N N . LYS A 1 119 ? -23.306 5.272 24.822 1.00 97.44 119 LYS A N 1
ATOM 965 C CA . LYS A 1 119 ? -23.475 4.094 25.695 1.00 97.44 119 LYS A CA 1
ATOM 966 C C . LYS A 1 119 ? -22.801 4.278 27.054 1.00 97.44 119 LYS A C 1
ATOM 968 O O . LYS A 1 119 ? -23.388 3.937 28.077 1.00 97.44 119 LYS A O 1
ATOM 973 N N . ARG A 1 120 ? -21.595 4.858 27.090 1.00 96.31 120 ARG A N 1
ATOM 974 C CA . ARG A 1 120 ? -20.885 5.173 28.344 1.00 96.31 120 ARG A CA 1
ATOM 975 C C . ARG A 1 120 ? -21.668 6.159 29.211 1.00 96.31 120 ARG A C 1
ATOM 977 O O . ARG A 1 120 ? -21.753 5.950 30.417 1.00 96.31 120 ARG A O 1
ATOM 984 N N . LYS A 1 121 ? -22.256 7.201 28.612 1.00 96.94 121 LYS A N 1
ATOM 985 C CA . LYS A 1 121 ? -23.120 8.150 29.333 1.00 96.94 121 LYS A CA 1
ATOM 986 C C . LYS A 1 121 ? -24.383 7.475 29.857 1.00 96.94 121 LYS A C 1
ATOM 988 O O . LYS A 1 121 ? -24.644 7.562 31.046 1.00 96.94 121 LYS A O 1
ATOM 993 N N . GLU A 1 122 ? -25.096 6.727 29.016 1.00 96.94 122 GLU A N 1
ATOM 994 C CA . GLU A 1 122 ? -26.306 6.001 29.428 1.00 96.94 122 GLU A CA 1
ATOM 995 C C . GLU A 1 122 ? -26.038 5.020 30.579 1.00 96.94 122 GLU A C 1
ATOM 997 O O . GLU A 1 122 ? -26.840 4.917 31.505 1.00 96.94 122 GLU A O 1
ATOM 1002 N N . LEU A 1 123 ? -24.907 4.309 30.548 1.00 96.56 123 LEU A N 1
ATOM 1003 C CA . LEU A 1 123 ? -24.512 3.397 31.622 1.00 96.56 123 LEU A CA 1
ATOM 1004 C C . LEU A 1 123 ? -24.142 4.155 32.902 1.00 96.56 123 LEU A C 1
ATOM 1006 O O . LEU A 1 123 ? -24.546 3.745 33.986 1.00 96.56 123 LEU A O 1
ATOM 1010 N N . SER A 1 124 ? -23.422 5.274 32.782 1.00 96.12 124 SER A N 1
ATOM 1011 C CA . SER A 1 124 ? -23.106 6.147 33.916 1.00 96.12 124 SER A CA 1
ATOM 1012 C C . SER A 1 124 ? -24.372 6.707 34.567 1.00 96.12 124 SER A C 1
ATOM 1014 O O . SER A 1 124 ? -24.496 6.662 35.787 1.00 96.12 124 SER A O 1
ATOM 1016 N N . ASP A 1 125 ? -25.325 7.192 33.772 1.00 97.62 125 ASP A N 1
ATOM 1017 C CA . ASP A 1 125 ? -26.584 7.756 34.265 1.00 97.62 125 ASP A CA 1
ATOM 1018 C C . ASP A 1 125 ? -27.431 6.685 34.969 1.00 97.62 125 ASP A C 1
ATOM 1020 O O . ASP A 1 125 ? -27.941 6.922 36.064 1.00 97.62 125 ASP A O 1
ATOM 1024 N N . LYS A 1 126 ? -27.512 5.472 34.399 1.00 97.50 126 LYS A N 1
ATOM 1025 C CA . LYS A 1 126 ? -28.159 4.319 35.051 1.00 97.50 126 LYS A CA 1
ATOM 1026 C C . LYS A 1 126 ? -27.486 3.956 36.370 1.00 97.50 126 LYS A C 1
ATOM 1028 O O . LYS A 1 126 ? -28.175 3.765 37.364 1.00 97.50 126 LYS A O 1
ATOM 1033 N N . HIS A 1 127 ? -26.155 3.908 36.398 1.00 96.56 127 HIS A N 1
ATOM 1034 C CA . HIS A 1 127 ? -25.414 3.589 37.614 1.00 96.56 127 HIS A CA 1
ATOM 1035 C C . HIS A 1 127 ? -25.648 4.633 38.715 1.00 96.56 127 HIS A C 1
ATOM 1037 O O . HIS A 1 127 ? -25.890 4.275 39.866 1.00 96.56 127 HIS A O 1
ATOM 1043 N N . ILE A 1 128 ? -25.638 5.923 38.366 1.00 96.88 128 ILE A N 1
ATOM 1044 C CA . ILE A 1 128 ? -25.956 7.011 39.300 1.00 96.88 128 ILE A CA 1
ATOM 1045 C C . ILE A 1 128 ? -27.379 6.847 39.848 1.00 96.88 128 ILE A C 1
ATOM 1047 O O . ILE A 1 128 ? -27.587 6.985 41.056 1.00 96.88 128 ILE A O 1
ATOM 1051 N N . GLN A 1 129 ? -28.342 6.521 38.982 1.00 97.50 129 GLN A N 1
ATOM 1052 C CA . GLN A 1 129 ? -29.732 6.310 39.375 1.00 97.50 129 GLN A CA 1
ATOM 1053 C C . GLN A 1 129 ? -29.880 5.122 40.338 1.00 97.50 129 GLN A C 1
ATOM 1055 O O . GLN A 1 129 ? -30.440 5.282 41.421 1.00 97.50 129 GLN A O 1
ATOM 1060 N N . GLU A 1 130 ? -29.317 3.961 40.001 1.00 96.38 130 GLU A N 1
ATOM 1061 C CA . GLU A 1 130 ? -29.367 2.760 40.845 1.00 96.38 130 GLU A CA 1
ATOM 1062 C C . GLU A 1 130 ? -28.711 2.990 42.213 1.00 96.38 130 GLU A C 1
ATOM 1064 O O . GLU A 1 130 ? -29.255 2.592 43.245 1.00 96.38 130 GLU A O 1
ATOM 1069 N N . VAL A 1 131 ? -27.565 3.679 42.251 1.00 97.00 131 VAL A N 1
ATOM 1070 C CA . VAL A 1 131 ? -26.888 4.034 43.508 1.00 97.00 131 VAL A CA 1
ATOM 1071 C C . VAL A 1 131 ? -27.744 4.986 44.347 1.00 97.00 131 VAL A C 1
ATOM 1073 O O . VAL A 1 131 ? -27.829 4.812 45.565 1.00 97.00 131 VAL A O 1
ATOM 1076 N N . SER A 1 132 ? -28.405 5.964 43.722 1.00 96.75 132 SER A N 1
ATOM 1077 C CA . SER A 1 132 ? -29.327 6.875 44.410 1.00 96.75 132 SER A CA 1
ATOM 1078 C C . SER A 1 132 ? -30.519 6.124 45.014 1.00 96.75 132 SER A C 1
ATOM 1080 O O . SER A 1 132 ? -30.830 6.303 46.196 1.00 96.75 132 SER A O 1
ATOM 1082 N N . ASP A 1 133 ? -31.142 5.230 44.246 1.00 97.25 133 ASP A N 1
ATOM 1083 C CA . ASP A 1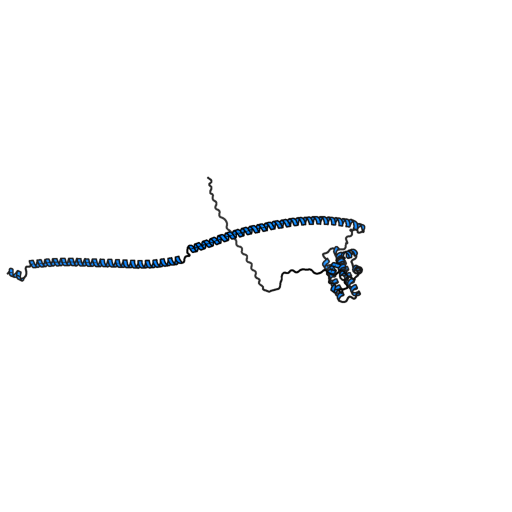 133 ? -32.291 4.437 44.693 1.00 97.25 133 ASP A CA 1
ATOM 1084 C C . ASP A 1 133 ? -31.904 3.484 45.836 1.00 97.25 133 ASP A C 1
ATOM 1086 O O . ASP A 1 133 ? -32.617 3.364 46.841 1.00 97.25 133 ASP A O 1
ATOM 1090 N N . LEU A 1 134 ? -30.730 2.848 45.747 1.00 97.00 134 LEU A N 1
ATOM 1091 C CA . LEU A 1 134 ? -30.175 2.023 46.822 1.00 97.00 134 LEU A CA 1
ATOM 1092 C C . LEU A 1 134 ? -29.887 2.840 48.086 1.00 97.00 134 LEU A C 1
ATOM 1094 O O . LEU A 1 134 ? -30.198 2.381 49.188 1.00 97.00 134 LEU A O 1
ATOM 1098 N N . ALA A 1 135 ? -29.338 4.049 47.954 1.00 96.38 135 ALA A N 1
ATOM 1099 C CA . ALA A 1 135 ? -29.091 4.935 49.088 1.00 96.38 135 ALA A CA 1
ATOM 1100 C C . ALA A 1 135 ? -30.400 5.339 49.788 1.00 96.38 135 ALA A C 1
ATOM 1102 O O . ALA A 1 135 ? -30.474 5.344 51.024 1.00 96.38 135 ALA A O 1
ATOM 1103 N N . GLU A 1 136 ? -31.461 5.620 49.026 1.00 96.94 136 GLU A N 1
ATOM 1104 C CA . GLU A 1 136 ? -32.778 5.926 49.584 1.00 96.94 136 GLU A CA 1
ATOM 1105 C C . GLU A 1 136 ? -33.395 4.707 50.292 1.00 96.94 136 GLU A C 1
ATOM 1107 O O . GLU A 1 136 ? -33.889 4.817 51.422 1.00 96.94 136 GLU A O 1
ATOM 1112 N N . ASN A 1 137 ? -33.314 3.524 49.677 1.00 96.25 137 ASN A N 1
ATOM 1113 C CA . ASN A 1 137 ? -33.793 2.272 50.264 1.00 96.25 137 ASN A CA 1
ATOM 1114 C C . ASN A 1 137 ? -33.036 1.910 51.548 1.00 96.25 137 ASN A C 1
ATOM 1116 O O . ASN A 1 137 ? -33.653 1.525 52.548 1.00 96.25 137 ASN A O 1
ATOM 1120 N N . LEU A 1 138 ? -31.716 2.106 51.570 1.00 96.81 138 LEU A N 1
ATOM 1121 C CA . LEU A 1 138 ? -30.896 1.922 52.764 1.00 96.81 138 LEU A CA 1
ATOM 1122 C C . LEU A 1 138 ? -31.334 2.873 53.881 1.00 96.81 138 LEU A C 1
ATOM 1124 O O . LEU A 1 138 ? -31.508 2.437 55.019 1.00 96.81 138 LEU A O 1
ATOM 1128 N N . LYS A 1 139 ? -31.581 4.150 53.568 1.00 97.19 139 LYS A N 1
ATOM 1129 C CA . LYS A 1 139 ? -32.065 5.139 54.542 1.00 97.19 139 LYS A CA 1
ATOM 1130 C C . LYS A 1 139 ? -33.416 4.731 55.140 1.00 97.19 139 LYS A C 1
ATOM 1132 O O . LYS A 1 139 ? -33.578 4.771 56.362 1.00 97.19 139 LYS A O 1
ATOM 1137 N N . LYS A 1 140 ? -34.364 4.283 54.307 1.00 97.06 140 LYS A N 1
ATOM 1138 C CA . LYS A 1 140 ? -35.670 3.757 54.754 1.00 97.06 140 LYS A CA 1
ATOM 1139 C C . LYS A 1 140 ? -35.500 2.531 55.659 1.00 97.06 140 LYS A C 1
ATOM 1141 O O . LYS A 1 140 ? -36.113 2.463 56.726 1.00 97.06 140 LYS A O 1
ATOM 1146 N N . SER A 1 141 ? -34.633 1.592 55.278 1.00 95.06 141 SER A N 1
ATOM 1147 C CA . SER A 1 141 ? -34.328 0.392 56.069 1.00 95.06 141 SER A CA 1
ATOM 1148 C C . SER A 1 141 ? -33.701 0.739 57.426 1.00 95.06 141 SER A C 1
ATOM 1150 O O . SER A 1 141 ? -34.187 0.296 58.468 1.00 95.06 141 SER A O 1
ATOM 1152 N N . GLN A 1 142 ? -32.698 1.623 57.449 1.00 96.56 142 GLN A N 1
ATOM 1153 C CA . GLN A 1 142 ? -32.076 2.117 58.681 1.00 96.56 142 GLN A CA 1
ATOM 1154 C C . GLN A 1 142 ? -33.094 2.790 59.610 1.00 96.56 142 GLN A C 1
ATOM 1156 O O . GLN A 1 142 ? -33.052 2.590 60.826 1.00 96.56 142 GLN A O 1
ATOM 1161 N N . GLN A 1 143 ? -34.032 3.568 59.060 1.00 96.44 143 GLN A N 1
ATOM 1162 C CA . GLN A 1 143 ? -35.107 4.175 59.842 1.00 96.44 143 GLN A CA 1
ATOM 1163 C C . GLN A 1 143 ? -36.036 3.111 60.445 1.00 96.44 143 GLN A C 1
ATOM 1165 O O . GLN A 1 143 ? -36.338 3.180 61.636 1.00 96.44 143 GLN A O 1
ATOM 1170 N N . ARG A 1 144 ? -36.420 2.084 59.673 1.00 95.19 144 ARG A N 1
ATOM 1171 C CA . ARG A 1 144 ? -37.237 0.959 60.161 1.00 95.19 144 ARG A CA 1
ATOM 1172 C C . ARG A 1 144 ? -36.544 0.196 61.291 1.00 95.19 144 ARG A C 1
ATOM 1174 O O . ARG A 1 144 ? -37.185 -0.092 62.300 1.00 95.19 144 ARG A O 1
ATOM 1181 N N . VAL A 1 145 ? -35.247 -0.087 61.157 1.00 95.56 145 VAL A N 1
ATOM 1182 C CA . VAL A 1 145 ? -34.449 -0.751 62.203 1.00 95.56 145 VAL A CA 1
ATOM 1183 C C . VAL A 1 145 ? -34.419 0.087 63.480 1.00 95.56 145 VAL A C 1
ATOM 1185 O O . VAL A 1 145 ? -34.669 -0.451 64.555 1.00 95.56 145 VAL A O 1
ATOM 1188 N N . LYS A 1 146 ? -34.202 1.407 63.383 1.00 95.56 146 LYS A N 1
ATOM 1189 C CA . LYS A 1 146 ? -34.261 2.308 64.550 1.00 95.56 146 LYS A CA 1
ATOM 1190 C C . LYS A 1 146 ? -35.623 2.255 65.247 1.00 95.56 146 LYS A C 1
ATOM 1192 O O . LYS A 1 146 ? -35.677 2.182 66.472 1.00 95.56 146 LYS A O 1
ATOM 1197 N N . THR A 1 147 ? -36.718 2.254 64.485 1.00 95.50 147 THR A N 1
ATOM 1198 C CA . THR A 1 147 ? -38.072 2.140 65.046 1.00 95.50 147 THR A CA 1
ATOM 1199 C C . THR A 1 147 ? -38.300 0.793 65.735 1.00 95.50 147 THR A C 1
ATOM 1201 O O . THR A 1 147 ? -38.863 0.760 66.826 1.00 95.50 147 THR A O 1
ATOM 1204 N N . LEU A 1 148 ? -37.862 -0.317 65.134 1.00 93.25 148 LEU A N 1
ATOM 1205 C CA . LEU A 1 148 ? -37.992 -1.650 65.732 1.00 93.25 148 LEU A CA 1
ATOM 1206 C C . LEU A 1 148 ? -37.134 -1.803 66.992 1.00 93.25 148 LEU A C 1
ATOM 1208 O O . LEU A 1 148 ? -37.623 -2.316 67.991 1.00 93.25 148 LEU A O 1
ATOM 1212 N N . ALA A 1 149 ? -35.901 -1.291 66.986 1.00 93.12 149 ALA A N 1
ATOM 1213 C CA . ALA A 1 149 ? -35.036 -1.283 68.163 1.00 93.12 149 ALA A CA 1
ATOM 1214 C C . ALA A 1 149 ? -35.671 -0.509 69.333 1.00 93.12 149 ALA A C 1
ATOM 1216 O O . ALA A 1 149 ? -35.638 -0.971 70.472 1.00 93.12 149 ALA A O 1
ATOM 1217 N N . ALA A 1 150 ? -36.311 0.634 69.054 1.00 93.31 150 ALA A N 1
ATOM 1218 C CA . ALA A 1 150 ? -37.041 1.394 70.067 1.00 93.31 150 ALA A CA 1
ATOM 1219 C C . ALA A 1 150 ? -38.246 0.619 70.631 1.00 93.31 150 ALA A C 1
ATOM 1221 O O . ALA A 1 150 ? -38.459 0.628 71.842 1.00 93.31 150 ALA A O 1
ATOM 1222 N N . LYS A 1 151 ? -39.006 -0.083 69.777 1.00 93.31 151 LYS A N 1
ATOM 1223 C CA . LYS A 1 151 ? -40.123 -0.940 70.212 1.00 93.31 151 LYS A CA 1
ATOM 1224 C C . LYS A 1 151 ? -39.653 -2.119 71.061 1.00 93.31 151 LYS A C 1
ATOM 1226 O O . LYS A 1 151 ? -40.237 -2.366 72.107 1.00 93.31 151 LYS A O 1
ATOM 1231 N N . ASN A 1 152 ? -38.585 -2.806 70.659 1.00 89.25 152 ASN A N 1
ATOM 1232 C CA . ASN A 1 152 ? -38.029 -3.912 71.441 1.00 89.25 152 ASN A CA 1
ATOM 1233 C C . ASN A 1 152 ? -37.591 -3.446 72.830 1.00 89.25 152 ASN A C 1
ATOM 1235 O O . ASN A 1 152 ? -37.940 -4.085 73.813 1.00 89.25 152 ASN A O 1
ATOM 1239 N N . LYS A 1 153 ? -36.926 -2.290 72.929 1.00 92.56 153 LYS A N 1
ATOM 1240 C CA . LYS A 1 153 ? -36.552 -1.710 74.225 1.00 92.56 153 LYS A CA 1
ATOM 1241 C C . LYS A 1 153 ? -37.772 -1.390 75.102 1.00 92.56 153 LYS A C 1
ATOM 1243 O O . LYS A 1 153 ? -37.705 -1.537 76.318 1.00 92.56 153 LYS A O 1
ATOM 1248 N N . ALA A 1 154 ? -38.882 -0.952 74.501 1.00 89.56 154 ALA A N 1
ATOM 1249 C CA . ALA A 1 154 ? -40.134 -0.742 75.228 1.00 89.56 154 ALA A CA 1
ATOM 1250 C C . ALA A 1 154 ? -40.722 -2.069 75.737 1.00 89.56 154 ALA A C 1
ATOM 1252 O O . ALA A 1 154 ? -41.093 -2.153 76.902 1.00 89.56 154 ALA A O 1
ATOM 1253 N N . HIS A 1 155 ? -40.732 -3.116 74.907 1.00 86.62 155 HIS A N 1
ATOM 1254 C CA . HIS A 1 155 ? -41.194 -4.447 75.311 1.00 86.62 155 HIS A CA 1
ATOM 1255 C C . HIS A 1 155 ? -40.301 -5.104 76.369 1.00 86.62 155 HIS A C 1
ATOM 1257 O O . HIS A 1 155 ? -40.818 -5.756 77.269 1.00 86.62 155 HIS A O 1
ATOM 1263 N N . GLU A 1 156 ? -38.980 -4.918 76.310 1.00 88.00 156 GLU A N 1
ATOM 1264 C CA . GLU A 1 156 ? -38.059 -5.354 77.369 1.00 88.00 156 GLU A CA 1
ATOM 1265 C C . GLU A 1 156 ? -38.385 -4.665 78.700 1.00 88.00 156 GLU A C 1
ATOM 1267 O O . GLU A 1 156 ? -38.458 -5.330 79.730 1.00 88.00 156 GLU A O 1
ATOM 1272 N N . ALA A 1 157 ? -38.659 -3.356 78.680 1.00 86.06 157 ALA A N 1
ATOM 1273 C CA . ALA A 1 157 ? -39.067 -2.619 79.874 1.00 86.06 157 ALA A CA 1
ATOM 1274 C C . ALA A 1 157 ? -40.439 -3.076 80.413 1.00 86.06 157 ALA A C 1
ATOM 1276 O O . ALA A 1 157 ? -40.622 -3.169 81.627 1.00 86.06 157 ALA A O 1
ATOM 1277 N N . GLU A 1 158 ? -41.397 -3.385 79.531 1.00 83.50 158 GLU A N 1
ATOM 1278 C CA . GLU A 1 158 ? -42.693 -3.968 79.908 1.00 83.50 158 GLU A CA 1
ATOM 1279 C C . GLU A 1 158 ? -42.528 -5.361 80.527 1.00 83.50 158 GLU A C 1
ATOM 1281 O O . GLU A 1 158 ? -43.116 -5.634 81.572 1.00 83.50 158 GLU A O 1
ATOM 1286 N N . ALA A 1 159 ? -41.704 -6.225 79.929 1.00 75.75 159 ALA A N 1
ATOM 1287 C CA . ALA A 1 159 ? -41.405 -7.551 80.459 1.00 75.75 159 ALA A CA 1
ATOM 1288 C C . ALA A 1 159 ? -40.743 -7.463 81.842 1.00 75.75 159 ALA A C 1
ATOM 1290 O O . ALA A 1 159 ? -41.181 -8.134 82.772 1.00 75.75 159 ALA A O 1
ATOM 1291 N N . GLU A 1 160 ? -39.763 -6.571 82.020 1.00 79.69 160 GLU A N 1
ATOM 1292 C CA . GLU A 1 160 ? -39.113 -6.346 83.315 1.00 79.69 160 GLU A CA 1
ATOM 1293 C C . GLU A 1 160 ? -40.104 -5.821 84.374 1.00 79.69 160 GLU A C 1
ATOM 1295 O O . GLU A 1 160 ? -40.036 -6.195 85.548 1.00 79.69 160 GLU A O 1
ATOM 1300 N N . ALA A 1 161 ? -41.056 -4.972 83.974 1.00 78.50 161 ALA A N 1
ATOM 1301 C CA . ALA A 1 161 ? -42.116 -4.491 84.857 1.00 78.50 161 ALA A CA 1
ATOM 1302 C C . ALA A 1 161 ? -43.094 -5.610 85.256 1.00 78.50 161 ALA A C 1
ATOM 1304 O O . ALA A 1 161 ? -43.479 -5.696 86.423 1.00 78.50 161 ALA A O 1
ATOM 1305 N N . ILE A 1 162 ? -43.468 -6.481 84.313 1.00 72.69 162 ILE A N 1
ATOM 1306 C CA . ILE A 1 162 ? -44.316 -7.654 84.564 1.00 72.69 162 ILE A CA 1
ATOM 1307 C C . ILE A 1 162 ? -43.607 -8.633 85.502 1.00 72.69 162 ILE A C 1
ATOM 1309 O O . ILE A 1 162 ? -44.211 -9.075 86.482 1.00 72.69 162 ILE A O 1
ATOM 1313 N N . ASP A 1 163 ? -42.328 -8.923 85.261 1.00 67.62 163 ASP A N 1
ATOM 1314 C CA . ASP A 1 163 ? -41.539 -9.823 86.100 1.00 67.62 163 ASP A CA 1
ATOM 1315 C C . ASP A 1 163 ? -41.475 -9.314 87.550 1.00 67.62 163 ASP A C 1
ATOM 1317 O O . ASP A 1 163 ? -41.722 -10.065 88.499 1.00 67.62 163 ASP A O 1
ATOM 1321 N N . LYS A 1 164 ? -41.251 -8.006 87.737 1.00 70.94 164 LYS A N 1
ATOM 1322 C CA . LYS A 1 164 ? -41.270 -7.358 89.061 1.00 70.94 164 LYS A CA 1
ATOM 1323 C C . LYS A 1 164 ? -42.640 -7.401 89.747 1.00 70.94 164 LYS A C 1
ATOM 1325 O O . LYS A 1 164 ? -42.692 -7.322 90.971 1.00 70.94 164 LYS A O 1
ATOM 1330 N N . LEU A 1 165 ? -43.738 -7.517 88.999 1.00 70.88 165 LEU A N 1
ATOM 1331 C CA . LEU A 1 165 ? -45.099 -7.532 89.546 1.00 70.88 165 LEU A CA 1
ATOM 1332 C C . LEU A 1 165 ? -45.578 -8.954 89.899 1.00 70.88 165 LEU A C 1
ATOM 1334 O O . LEU A 1 165 ? -46.189 -9.175 90.947 1.00 70.88 165 LEU A O 1
ATOM 1338 N N . ILE A 1 166 ? -45.315 -9.923 89.018 1.00 60.28 166 ILE A N 1
ATOM 1339 C CA . ILE A 1 166 ? -45.885 -11.276 89.088 1.00 60.28 166 ILE A CA 1
ATOM 1340 C C . ILE A 1 166 ? -45.060 -12.207 89.984 1.00 60.28 166 ILE A C 1
ATOM 1342 O O . ILE A 1 166 ? -45.621 -12.974 90.767 1.00 60.28 166 ILE A O 1
ATOM 1346 N N . PHE A 1 167 ? -43.730 -12.170 89.908 1.00 52.50 167 PHE A N 1
ATOM 1347 C CA . PHE A 1 167 ? -42.915 -13.146 90.640 1.00 52.50 167 PHE A CA 1
ATOM 1348 C C . PHE A 1 167 ? -42.948 -12.969 92.171 1.00 52.50 167 PHE A C 1
ATOM 1350 O O . PHE A 1 167 ? -43.108 -13.977 92.868 1.00 52.50 167 PHE A O 1
ATOM 1357 N N . PRO A 1 168 ? -42.931 -11.740 92.728 1.00 49.28 168 PRO A N 1
ATOM 1358 C CA . PRO A 1 168 ? -43.081 -11.543 94.171 1.00 49.28 168 PRO A CA 1
ATOM 1359 C C . PRO A 1 168 ? -44.467 -11.937 94.701 1.00 49.28 168 PRO A C 1
ATOM 1361 O O . PRO A 1 168 ? -44.584 -12.431 95.820 1.00 49.28 168 PRO A O 1
ATOM 1364 N N . THR A 1 169 ? -45.524 -11.767 93.898 1.00 51.09 169 THR A N 1
ATOM 1365 C CA . THR A 1 169 ? -46.902 -12.118 94.290 1.00 51.09 169 THR A CA 1
ATOM 1366 C C . THR A 1 169 ? -47.166 -13.626 94.278 1.00 51.09 169 THR A C 1
ATOM 1368 O O . THR A 1 169 ? -48.080 -14.091 94.955 1.00 51.09 169 THR A O 1
ATOM 1371 N N . LEU A 1 170 ? -46.331 -14.406 93.585 1.00 43.66 170 LEU A N 1
ATOM 1372 C CA . LEU A 1 170 ? -46.375 -15.872 93.571 1.00 43.66 170 LEU A CA 1
ATOM 1373 C C . LEU A 1 170 ? -45.416 -16.535 94.579 1.00 43.66 170 LEU A C 1
ATOM 1375 O O . LEU A 1 170 ? -45.334 -17.762 94.615 1.00 43.66 170 LEU A O 1
ATOM 1379 N N . GLY A 1 171 ? -44.700 -15.759 95.403 1.00 41.66 171 GLY A N 1
ATOM 1380 C CA . GLY A 1 171 ? -43.776 -16.285 96.417 1.00 41.66 171 GLY A CA 1
ATOM 1381 C C . GLY A 1 171 ? -42.476 -16.875 95.856 1.00 41.66 171 GLY A C 1
ATOM 1382 O O . GLY A 1 171 ? -41.804 -17.635 96.553 1.00 41.66 171 GLY A O 1
ATOM 1383 N N . PHE A 1 172 ? -42.119 -16.546 94.609 1.00 37.94 172 PHE A N 1
ATOM 1384 C CA . PHE A 1 172 ? -40.863 -16.971 93.994 1.00 37.94 172 PHE A CA 1
ATOM 1385 C C . PHE A 1 172 ? -39.786 -15.903 94.193 1.00 37.94 172 PHE A C 1
ATOM 1387 O O . PHE A 1 172 ? -39.811 -14.841 93.575 1.00 37.94 172 PHE A O 1
ATOM 1394 N N . ASP A 1 173 ? -38.829 -16.215 95.063 1.00 41.53 173 ASP A N 1
ATOM 1395 C CA . ASP A 1 173 ? -37.615 -15.437 95.284 1.00 41.53 173 ASP A CA 1
ATOM 1396 C C . ASP A 1 173 ? -36.526 -15.938 94.315 1.00 41.53 173 ASP A C 1
ATOM 1398 O O . ASP A 1 173 ? -36.146 -17.111 94.346 1.00 41.53 173 ASP A O 1
ATOM 1402 N N . TRP A 1 174 ? -36.039 -15.068 93.425 1.00 45.31 174 TRP A N 1
ATOM 1403 C CA . TRP A 1 174 ? -35.014 -15.382 92.410 1.00 45.31 174 TRP A CA 1
ATOM 1404 C C . TRP A 1 174 ? -33.600 -15.563 92.996 1.00 45.31 174 TRP A C 1
ATOM 1406 O O . TRP A 1 174 ? -32.614 -15.598 92.266 1.00 45.31 174 TRP A O 1
ATOM 1416 N N . THR A 1 175 ? -33.471 -15.704 94.313 1.00 45.41 175 THR A N 1
ATOM 1417 C CA . THR A 1 175 ? -32.179 -15.819 95.007 1.00 45.41 175 THR A CA 1
ATOM 1418 C C . THR A 1 175 ? -31.651 -17.246 95.148 1.00 45.41 175 THR A C 1
ATOM 1420 O O . THR A 1 175 ? -30.627 -17.458 95.795 1.00 45.41 175 THR A O 1
ATOM 1423 N N . LYS A 1 176 ? -32.271 -18.245 94.516 1.00 42.97 176 LYS A N 1
ATOM 1424 C CA . LYS A 1 176 ? -31.664 -19.576 94.395 1.00 42.97 176 LYS A CA 1
ATOM 1425 C C . LYS A 1 176 ? -31.420 -19.911 92.937 1.00 42.97 176 LYS A C 1
ATOM 1427 O O . LYS A 1 176 ? -32.238 -20.557 92.289 1.00 42.97 176 LYS A O 1
ATOM 1432 N N . GLU A 1 177 ? -30.248 -19.485 92.467 1.00 43.56 177 GLU A N 1
ATOM 1433 C CA . GLU A 1 177 ? -29.492 -20.216 91.454 1.00 43.56 177 GLU A CA 1
ATOM 1434 C C . GLU A 1 177 ? -29.706 -21.715 91.693 1.00 43.56 177 GLU A C 1
ATOM 1436 O O . GLU A 1 177 ? -29.440 -22.226 92.786 1.00 43.56 177 GLU A O 1
ATOM 1441 N N . SER A 1 178 ? -30.235 -22.422 90.697 1.00 42.09 178 SER A N 1
ATOM 1442 C CA . SER A 1 178 ? -30.139 -23.871 90.669 1.00 42.09 178 SER A CA 1
ATOM 1443 C C . SER A 1 178 ? -28.653 -24.207 90.652 1.00 42.09 178 SER A C 1
ATOM 1445 O O . SER A 1 178 ? -28.000 -24.190 89.617 1.00 42.09 178 SER A O 1
ATOM 1447 N N . THR A 1 179 ? -28.100 -24.497 91.825 1.00 43.34 179 THR A N 1
ATOM 1448 C CA . THR A 1 179 ? -26.717 -24.931 92.046 1.00 43.34 179 THR A CA 1
ATOM 1449 C C . THR A 1 179 ? -26.474 -26.360 91.551 1.00 43.34 179 THR A C 1
ATOM 1451 O O . THR A 1 179 ? -25.619 -27.068 92.076 1.00 43.34 179 THR A O 1
ATOM 1454 N N . LEU A 1 180 ? -27.216 -26.807 90.537 1.00 44.75 180 LEU A N 1
ATOM 1455 C CA . LEU A 1 180 ? -26.905 -28.025 89.808 1.00 44.75 180 LEU A CA 1
ATOM 1456 C C . LEU A 1 180 ? -25.792 -27.676 88.835 1.00 44.75 180 LEU A C 1
ATOM 1458 O O . LEU A 1 180 ? -25.955 -26.856 87.929 1.00 44.75 180 LEU A O 1
ATOM 1462 N N . LYS A 1 181 ? -24.622 -28.284 89.025 1.00 48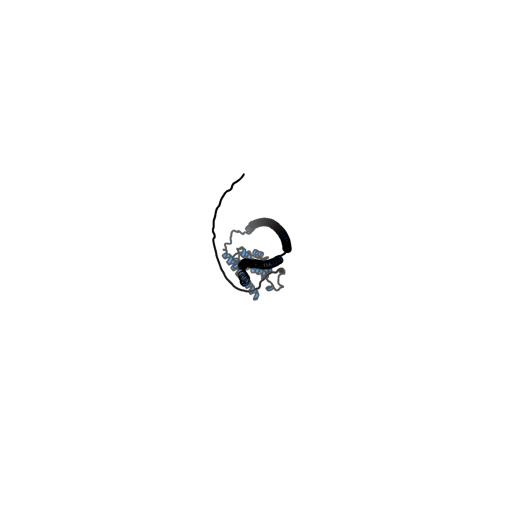.31 181 LYS A N 1
ATOM 1463 C CA . LYS A 1 181 ? -23.556 -28.137 88.036 1.00 48.31 181 LYS A CA 1
ATOM 1464 C C . LYS A 1 181 ? -24.089 -28.675 86.714 1.00 48.31 181 LYS A C 1
ATOM 1466 O O . LYS A 1 181 ? -24.750 -29.707 86.681 1.00 48.31 181 LYS A O 1
ATOM 1471 N N . ARG A 1 182 ? -23.767 -28.004 85.608 1.00 45.44 182 ARG A N 1
ATOM 1472 C CA . ARG A 1 182 ? -24.225 -28.342 84.247 1.00 45.44 182 ARG A CA 1
ATOM 1473 C C . ARG A 1 182 ? -24.146 -29.847 83.917 1.00 45.44 182 ARG A C 1
ATOM 1475 O O . ARG A 1 182 ? -25.001 -30.366 83.213 1.00 45.44 182 ARG A O 1
ATOM 1482 N N . SER A 1 183 ? -23.144 -30.551 84.445 1.00 47.78 183 SER A N 1
ATOM 1483 C CA . SER A 1 183 ? -22.978 -32.006 84.321 1.00 47.78 183 SER A CA 1
ATOM 1484 C C . SER A 1 183 ? -24.065 -32.837 85.016 1.00 47.78 183 SER A C 1
ATOM 1486 O O . SER A 1 183 ? -24.453 -33.875 84.497 1.00 47.78 183 SER A O 1
ATOM 1488 N N . GLU A 1 184 ? -24.564 -32.396 86.169 1.00 52.56 184 GLU A N 1
ATOM 1489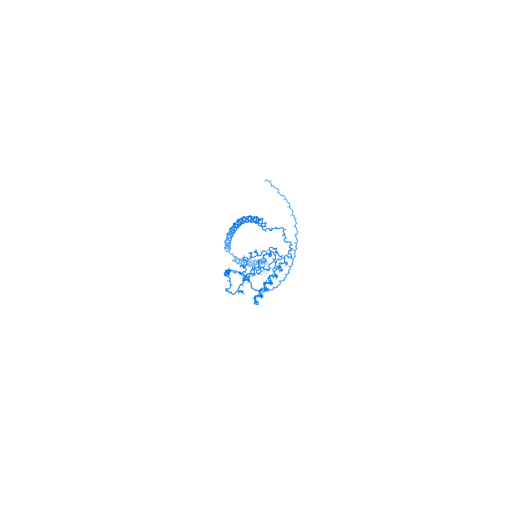 C CA . GLU A 1 184 ? -25.583 -33.092 86.965 1.00 52.56 184 GLU A CA 1
ATOM 1490 C C . GLU A 1 184 ? -26.972 -32.938 86.333 1.00 52.56 184 GLU A C 1
ATOM 1492 O O . GLU A 1 184 ? -27.702 -33.918 86.214 1.00 52.56 184 GLU A O 1
ATOM 1497 N N . ALA A 1 185 ? -27.291 -31.746 85.812 1.00 51.09 185 ALA A N 1
ATOM 1498 C CA . ALA A 1 185 ? -28.531 -31.505 85.071 1.00 51.09 185 ALA A CA 1
ATOM 1499 C C . ALA A 1 185 ? -28.620 -32.339 83.777 1.00 51.09 185 ALA A C 1
ATOM 1501 O O . ALA A 1 185 ? -29.694 -32.824 83.417 1.00 51.09 185 ALA A O 1
ATOM 1502 N N . TYR A 1 186 ? -27.495 -32.546 83.081 1.00 53.56 186 TYR A N 1
ATOM 1503 C CA . TYR A 1 186 ? -27.463 -33.406 81.895 1.00 53.56 186 TYR A CA 1
ATOM 1504 C C . TYR A 1 186 ? -27.635 -34.886 82.238 1.00 53.56 186 TYR A C 1
ATOM 1506 O O . TYR A 1 186 ? -28.343 -35.594 81.519 1.00 53.56 186 TYR A O 1
ATOM 1514 N N . GLU A 1 187 ? -27.034 -35.350 83.334 1.00 58.09 187 GLU A N 1
ATOM 1515 C CA . GLU A 1 187 ? -27.189 -36.740 83.765 1.00 58.09 187 GLU A CA 1
ATOM 1516 C C . GLU A 1 187 ? -28.631 -37.019 84.216 1.00 58.09 187 GLU A C 1
ATOM 1518 O O . GLU A 1 187 ? -29.216 -38.038 83.851 1.00 58.09 187 GLU A O 1
ATOM 1523 N N . GLU A 1 188 ? -29.268 -36.073 84.906 1.00 56.81 188 GLU A N 1
ATOM 1524 C CA . GLU A 1 188 ? -30.667 -36.199 85.322 1.00 56.81 188 GLU A CA 1
ATOM 1525 C C . GLU A 1 188 ? -31.647 -36.149 84.130 1.00 56.81 188 GLU A C 1
ATOM 1527 O O . GLU A 1 188 ? -32.621 -36.912 84.081 1.00 56.81 188 GLU A O 1
ATOM 1532 N N . ALA A 1 189 ? -31.359 -35.327 83.113 1.00 54.44 189 ALA A N 1
ATOM 1533 C CA . ALA A 1 189 ? -32.106 -35.315 81.855 1.00 54.44 189 ALA A CA 1
ATOM 1534 C C . ALA A 1 189 ? -31.967 -36.644 81.093 1.00 54.44 189 ALA A C 1
ATOM 1536 O O . ALA A 1 189 ? -32.962 -37.178 80.598 1.00 54.44 189 ALA A O 1
ATOM 1537 N N . ARG A 1 190 ? -30.758 -37.216 81.046 1.00 60.28 190 ARG A N 1
ATOM 1538 C CA . ARG A 1 190 ? -30.499 -38.527 80.435 1.00 60.28 190 ARG A CA 1
ATOM 1539 C C . ARG A 1 190 ? -31.279 -39.641 81.138 1.00 60.28 190 ARG A C 1
ATOM 1541 O O . ARG A 1 190 ? -31.983 -40.394 80.469 1.00 60.28 190 ARG A O 1
ATOM 1548 N N . ILE A 1 191 ? -31.217 -39.697 82.470 1.00 64.81 191 ILE A N 1
ATOM 1549 C CA . ILE A 1 191 ? -31.963 -40.672 83.284 1.00 64.81 191 ILE A CA 1
ATOM 1550 C C . ILE A 1 191 ? -33.473 -40.548 83.033 1.00 64.81 191 ILE A C 1
ATOM 1552 O O . ILE A 1 191 ? -34.175 -41.552 82.909 1.00 64.81 191 ILE A O 1
ATOM 1556 N N . SER A 1 192 ? -33.983 -39.321 82.916 1.00 57.44 192 SER A N 1
ATOM 1557 C CA . SER A 1 192 ? -35.405 -39.071 82.652 1.00 57.44 192 SER A CA 1
ATOM 1558 C C . SER A 1 192 ? -35.834 -39.540 81.257 1.00 57.44 192 SER A C 1
ATOM 1560 O O . SER A 1 192 ? -36.900 -40.140 81.114 1.00 57.44 192 SER A O 1
ATOM 1562 N N . ILE A 1 193 ? -34.991 -39.342 80.237 1.00 60.84 193 ILE A N 1
ATOM 1563 C CA . ILE A 1 193 ? -35.227 -39.860 78.880 1.00 60.84 193 ILE A CA 1
ATOM 1564 C C . ILE A 1 193 ? -35.257 -41.395 78.883 1.00 60.84 193 ILE A C 1
ATOM 1566 O O . ILE A 1 193 ? -36.181 -41.984 78.320 1.00 60.84 193 ILE A O 1
ATOM 1570 N N . ASP A 1 194 ? -34.304 -42.054 79.549 1.00 65.69 194 ASP A N 1
ATOM 1571 C CA . ASP A 1 194 ? -34.264 -43.521 79.630 1.00 65.69 194 ASP A CA 1
ATOM 1572 C C . ASP A 1 194 ? -35.488 -44.093 80.369 1.00 65.69 194 ASP A C 1
ATOM 1574 O O . ASP A 1 194 ? -36.088 -45.073 79.918 1.00 65.69 194 ASP A O 1
ATOM 1578 N N . ASN A 1 195 ? -35.928 -43.446 81.452 1.00 67.19 195 ASN A N 1
ATOM 1579 C CA . ASN A 1 195 ? -37.141 -43.835 82.177 1.00 67.19 195 ASN A CA 1
ATOM 1580 C C . ASN A 1 195 ? -38.407 -43.689 81.323 1.00 67.19 195 ASN A C 1
ATOM 1582 O O . ASN A 1 195 ? -39.295 -44.543 81.380 1.00 67.19 195 ASN A O 1
ATOM 1586 N N . LEU A 1 196 ? -38.494 -42.628 80.517 1.00 59.50 196 LEU A N 1
ATOM 1587 C CA . LEU A 1 196 ? -39.623 -42.402 79.620 1.00 59.50 196 LEU A CA 1
ATOM 1588 C C . LEU A 1 196 ? -39.665 -43.443 78.495 1.00 59.50 196 LEU A C 1
ATOM 1590 O O . LEU A 1 196 ? -40.727 -43.992 78.202 1.00 59.50 196 LEU A O 1
ATOM 1594 N N . ILE A 1 197 ? -38.511 -43.765 77.907 1.00 63.81 197 ILE A N 1
ATOM 1595 C CA . ILE A 1 197 ? -38.381 -44.839 76.915 1.00 63.81 197 ILE A CA 1
ATOM 1596 C C . ILE A 1 197 ? -38.870 -46.168 77.504 1.00 63.81 197 ILE A C 1
ATOM 1598 O O . ILE A 1 197 ? -39.637 -46.893 76.866 1.00 63.81 197 ILE A O 1
ATOM 1602 N N . GLU A 1 198 ? -38.460 -46.483 78.731 1.00 68.88 198 GLU A N 1
ATOM 1603 C CA . GLU A 1 198 ? -38.841 -47.726 79.396 1.00 68.88 198 GLU A CA 1
ATOM 1604 C C . GLU A 1 198 ? -40.339 -47.770 79.737 1.00 68.88 198 GLU A C 1
ATOM 1606 O O . GLU A 1 198 ? -40.989 -48.804 79.568 1.00 68.88 198 GLU A O 1
ATOM 1611 N N . ALA A 1 199 ? -40.929 -46.639 80.132 1.00 62.59 199 ALA A N 1
ATOM 1612 C CA . ALA A 1 199 ? -42.372 -46.518 80.318 1.00 62.59 199 ALA A CA 1
ATOM 1613 C C . ALA A 1 199 ? -43.137 -46.755 79.002 1.00 62.59 199 ALA A C 1
ATOM 1615 O O . ALA A 1 199 ? -44.093 -47.534 78.980 1.00 62.59 199 ALA A O 1
ATOM 1616 N N . CYS A 1 200 ? -42.681 -46.164 77.893 1.00 59.72 200 CYS A N 1
ATOM 1617 C CA . CYS A 1 200 ? -43.263 -46.378 76.566 1.00 59.72 200 CYS A CA 1
ATOM 1618 C C . CYS A 1 200 ? -43.181 -47.851 76.129 1.00 59.72 200 CYS A C 1
ATOM 1620 O O . CYS A 1 200 ? -44.160 -48.393 75.613 1.00 59.72 200 CYS A O 1
ATOM 1622 N N . ARG A 1 201 ? -42.060 -48.539 76.394 1.00 67.31 201 ARG A N 1
ATOM 1623 C CA . ARG A 1 201 ? -41.922 -49.984 76.128 1.00 67.31 201 ARG A CA 1
ATOM 1624 C C . ARG A 1 201 ? -42.911 -50.824 76.925 1.00 67.31 201 ARG A C 1
ATOM 1626 O O . ARG A 1 201 ? -43.543 -51.709 76.352 1.00 67.31 201 ARG A O 1
ATOM 1633 N N . ARG A 1 202 ? -43.075 -50.545 78.221 1.00 66.81 202 ARG A N 1
ATOM 1634 C CA . ARG A 1 202 ? -44.027 -51.276 79.075 1.00 66.81 202 ARG A CA 1
ATOM 1635 C C . ARG A 1 202 ? -45.467 -51.093 78.611 1.00 66.81 202 ARG A C 1
ATOM 1637 O O . ARG A 1 202 ? -46.225 -52.057 78.603 1.00 66.81 202 ARG A O 1
ATOM 1644 N N . ILE A 1 203 ? -45.832 -49.883 78.191 1.00 61.47 203 ILE A N 1
ATOM 1645 C CA . ILE A 1 203 ? -47.175 -49.592 77.674 1.00 61.47 203 ILE A CA 1
ATOM 1646 C C . ILE A 1 203 ? -47.408 -50.307 76.338 1.00 61.47 203 ILE A C 1
ATOM 1648 O O . ILE A 1 203 ? -48.465 -50.882 76.106 1.00 61.47 203 ILE A O 1
ATOM 1652 N N . ALA A 1 204 ? -46.406 -50.361 75.469 1.00 59.38 204 ALA A N 1
ATOM 1653 C CA . ALA A 1 204 ? -46.521 -51.107 74.222 1.00 59.38 204 ALA A CA 1
ATOM 1654 C C . ALA A 1 204 ? -46.634 -52.624 74.420 1.00 59.38 204 ALA A C 1
ATOM 1656 O O . ALA A 1 204 ? -47.369 -53.290 73.687 1.00 59.38 204 ALA A O 1
ATOM 1657 N N . GLN A 1 205 ? -45.936 -53.163 75.425 1.00 63.34 205 GLN A N 1
ATOM 1658 C CA . GLN A 1 205 ? -46.058 -54.560 75.842 1.00 63.34 205 GLN A CA 1
ATOM 1659 C C . GLN A 1 205 ? -47.445 -54.854 76.424 1.00 63.34 205 GLN A C 1
ATOM 1661 O O . GLN A 1 205 ? -48.043 -55.866 76.062 1.00 63.34 205 GLN A O 1
ATOM 1666 N N . SER A 1 206 ? -47.991 -53.970 77.269 1.00 62.31 206 SER A N 1
ATOM 1667 C CA . SER A 1 206 ? -49.333 -54.156 77.837 1.00 62.31 206 SER A CA 1
ATOM 1668 C C . SER A 1 206 ? -50.443 -54.052 76.786 1.00 62.31 206 SER A C 1
ATOM 1670 O O . SER A 1 206 ? -51.456 -54.737 76.898 1.00 62.31 206 SER A O 1
ATOM 1672 N N . LEU A 1 207 ? -50.229 -53.269 75.724 1.00 63.22 207 LEU A N 1
ATOM 1673 C CA . LEU A 1 207 ? -51.149 -53.133 74.590 1.00 63.22 207 LEU A CA 1
ATOM 1674 C C . LEU A 1 207 ? -50.983 -54.222 73.510 1.00 63.22 207 LEU A C 1
ATOM 1676 O O . LEU A 1 207 ? -51.667 -54.172 72.490 1.00 63.22 207 LEU A O 1
ATOM 1680 N N . SER A 1 208 ? -50.108 -55.220 73.710 1.00 62.38 208 SER A N 1
ATOM 1681 C CA . SER A 1 208 ? -49.868 -56.328 72.762 1.00 62.38 208 SER A CA 1
ATOM 1682 C C . SER A 1 208 ? -49.552 -55.875 71.324 1.00 62.38 208 SER A C 1
ATOM 1684 O O . SER A 1 208 ? -49.939 -56.529 70.349 1.00 62.38 208 SER A O 1
ATOM 1686 N N . LEU A 1 209 ? -48.848 -54.748 71.164 1.00 58.62 209 LEU A N 1
ATOM 1687 C CA . LEU A 1 209 ? -48.518 -54.206 69.844 1.00 58.62 209 LEU A CA 1
ATOM 1688 C C . LEU A 1 209 ? -47.590 -55.182 69.085 1.00 58.62 209 LEU A C 1
ATOM 1690 O O . LEU A 1 209 ? -46.492 -55.504 69.538 1.00 58.62 209 LEU A O 1
ATOM 1694 N N . LYS A 1 210 ? -48.036 -55.683 67.919 1.00 58.28 210 LYS A N 1
ATOM 1695 C CA . LYS A 1 210 ? -47.277 -56.623 67.059 1.00 58.28 210 LYS A CA 1
ATOM 1696 C C . LYS A 1 210 ? -45.955 -56.002 66.565 1.00 58.28 210 LYS A C 1
ATOM 1698 O O . LYS A 1 210 ? -45.819 -54.785 66.561 1.00 58.28 210 LYS A O 1
ATOM 1703 N N . ARG A 1 211 ? -45.023 -56.840 66.063 1.00 54.12 211 ARG A N 1
ATOM 1704 C CA . ARG A 1 211 ? -43.630 -56.553 65.596 1.00 54.12 211 ARG A CA 1
ATOM 1705 C C . ARG A 1 211 ? -43.345 -55.189 64.921 1.00 54.12 211 ARG A C 1
ATOM 1707 O O . ARG A 1 211 ? -42.193 -54.762 64.917 1.00 54.12 211 ARG A O 1
ATOM 1714 N N . ALA A 1 212 ? -44.333 -54.526 64.322 1.00 51.88 212 ALA A N 1
ATOM 1715 C CA . ALA A 1 212 ? -44.204 -53.175 63.772 1.00 51.88 212 ALA A CA 1
ATOM 1716 C C . ALA A 1 212 ? -44.146 -52.077 64.862 1.00 51.88 212 ALA A C 1
ATOM 1718 O O . ALA A 1 212 ? -43.320 -51.173 64.763 1.00 51.88 212 ALA A O 1
ATOM 1719 N N . GLY A 1 213 ? -44.935 -52.191 65.938 1.00 53.72 213 GLY A N 1
ATOM 1720 C CA . GLY A 1 213 ? -44.946 -51.235 67.055 1.00 53.72 213 GLY A CA 1
ATOM 1721 C C . GLY A 1 213 ? -43.672 -51.277 67.905 1.00 53.72 213 GLY A C 1
ATOM 1722 O O . GLY A 1 213 ? -43.214 -50.248 68.392 1.00 53.72 213 GLY A O 1
ATOM 1723 N N . THR A 1 214 ? -43.027 -52.442 68.014 1.00 58.97 214 THR A N 1
ATOM 1724 C CA . THR A 1 214 ? -41.726 -52.573 68.692 1.00 58.97 214 THR A CA 1
ATOM 1725 C C . THR A 1 214 ? -40.591 -51.941 67.886 1.00 58.97 214 THR A C 1
ATOM 1727 O O . THR A 1 214 ? -39.782 -51.220 68.460 1.00 58.97 214 THR A O 1
ATOM 1730 N N . LYS A 1 215 ? -40.573 -52.110 66.550 1.00 61.72 215 LYS A N 1
ATOM 1731 C CA . LYS A 1 215 ? -39.592 -51.438 65.671 1.00 61.72 215 LYS A CA 1
ATOM 1732 C C . LYS A 1 215 ? -39.664 -49.921 65.793 1.00 61.72 215 LYS A C 1
ATOM 1734 O O . LYS A 1 215 ? -38.642 -49.249 65.764 1.00 61.72 215 LYS A O 1
ATOM 1739 N N . LEU A 1 216 ? -40.871 -49.390 65.928 1.00 57.97 216 LEU A N 1
ATOM 1740 C CA . LEU A 1 216 ? -41.081 -47.967 66.089 1.00 57.97 216 LEU A CA 1
ATOM 1741 C C . LEU A 1 216 ? -40.532 -47.439 67.418 1.00 57.97 216 LEU A C 1
ATOM 1743 O O . LEU A 1 216 ? -39.860 -46.413 67.436 1.00 57.97 216 LEU A O 1
ATOM 1747 N N . ILE A 1 217 ? -40.799 -48.141 68.518 1.00 63.25 217 ILE A N 1
ATOM 1748 C CA . ILE A 1 217 ? -40.277 -47.767 69.837 1.00 63.25 217 ILE A CA 1
ATOM 1749 C C . ILE A 1 217 ? -38.757 -47.868 69.854 1.00 63.25 217 ILE A C 1
ATOM 1751 O O . ILE A 1 217 ? -38.102 -47.026 70.463 1.00 63.25 217 ILE A O 1
ATOM 1755 N N . ASP A 1 218 ? -38.180 -48.826 69.131 1.00 65.50 218 ASP A N 1
ATOM 1756 C CA . ASP A 1 218 ? -36.734 -48.922 68.943 1.00 65.50 218 ASP A CA 1
ATOM 1757 C C . ASP A 1 218 ? -36.179 -47.744 68.125 1.00 65.50 218 ASP A C 1
ATOM 1759 O O . ASP A 1 218 ? -35.123 -47.211 68.466 1.00 65.50 218 ASP A O 1
ATOM 1763 N N . THR A 1 219 ? -36.893 -47.278 67.096 1.00 61.22 219 THR A N 1
ATOM 1764 C CA . THR A 1 219 ? -36.523 -46.076 66.327 1.00 61.22 219 THR A CA 1
ATOM 1765 C C . THR A 1 219 ? -36.647 -44.801 67.168 1.00 61.22 219 THR A C 1
ATOM 1767 O O . THR A 1 219 ? -35.706 -44.011 67.204 1.00 61.22 219 THR A O 1
ATOM 1770 N N . MET A 1 220 ? -37.742 -44.628 67.919 1.00 60.59 220 MET A N 1
ATOM 1771 C CA . MET A 1 220 ? -37.900 -43.534 68.890 1.00 60.59 220 MET A CA 1
ATOM 1772 C C . MET A 1 220 ? -36.801 -43.577 69.949 1.00 60.59 220 MET A C 1
ATOM 1774 O O . MET A 1 220 ? -36.193 -42.554 70.236 1.00 60.59 220 MET A O 1
ATOM 1778 N N . THR A 1 221 ? -36.481 -44.759 70.479 1.00 64.75 221 THR A N 1
ATOM 1779 C CA . THR A 1 221 ? -35.385 -44.938 71.439 1.00 64.75 221 THR A CA 1
ATOM 1780 C C . THR A 1 221 ? -34.052 -44.495 70.837 1.00 64.75 221 THR A C 1
ATOM 1782 O O . THR A 1 221 ? -33.288 -43.794 71.497 1.00 64.75 221 THR A O 1
ATOM 1785 N N . LYS A 1 222 ? -33.754 -44.886 69.590 1.00 67.25 222 LYS A N 1
ATOM 1786 C CA . LYS A 1 222 ? -32.519 -44.482 68.902 1.00 67.25 222 LYS A CA 1
ATOM 1787 C C . LYS A 1 222 ? -32.430 -42.965 68.744 1.00 67.25 222 LYS A C 1
ATOM 1789 O O . LYS A 1 222 ? -31.397 -42.403 69.087 1.00 67.25 222 LYS A O 1
ATOM 1794 N N . LEU A 1 223 ? -33.507 -42.314 68.304 1.00 56.94 223 LEU A N 1
ATOM 1795 C CA . LEU A 1 223 ? -33.560 -40.855 68.159 1.00 56.94 223 LEU A CA 1
ATOM 1796 C C . LEU A 1 223 ? -33.442 -40.146 69.517 1.00 56.94 223 LEU A C 1
ATOM 1798 O O . LEU A 1 223 ? -32.640 -39.233 69.674 1.00 56.94 223 LEU A O 1
ATOM 1802 N N . MET A 1 224 ? -34.164 -40.613 70.537 1.00 60.38 224 MET A N 1
ATOM 1803 C CA . MET A 1 224 ? -34.127 -40.039 71.887 1.00 60.38 224 MET A CA 1
ATOM 1804 C C . MET A 1 224 ? -32.770 -40.208 72.577 1.00 60.38 224 MET A C 1
ATOM 1806 O O . MET A 1 224 ? -32.380 -39.355 73.366 1.00 60.38 224 MET A O 1
ATOM 1810 N N . ARG A 1 225 ? -32.011 -41.264 72.261 1.00 64.00 225 ARG A N 1
ATOM 1811 C CA . ARG A 1 225 ? -30.639 -41.449 72.764 1.00 64.00 225 ARG A CA 1
ATOM 1812 C C . ARG A 1 225 ? -29.605 -40.550 72.087 1.00 64.00 225 ARG A C 1
ATOM 1814 O O . ARG A 1 225 ? -28.550 -40.334 72.670 1.00 64.00 225 ARG A O 1
ATOM 1821 N N . GLN A 1 226 ? -29.900 -40.007 70.905 1.00 56.03 226 GLN A N 1
ATOM 1822 C CA . GLN A 1 226 ? -29.049 -39.016 70.231 1.00 56.03 226 GLN A CA 1
ATOM 1823 C C . GLN A 1 226 ? -29.263 -37.596 70.772 1.00 56.03 226 GLN A C 1
ATOM 1825 O O . GLN A 1 226 ? -28.381 -36.747 70.658 1.00 56.03 226 GLN A O 1
ATOM 1830 N N . VAL A 1 227 ? -30.415 -37.336 71.397 1.00 52.94 227 VAL A N 1
ATOM 1831 C CA . VAL A 1 227 ? -30.777 -36.023 71.947 1.00 52.94 227 VAL A CA 1
ATOM 1832 C C . VAL A 1 227 ? -29.737 -35.512 72.965 1.00 52.94 227 VAL A C 1
ATOM 1834 O O . VAL A 1 227 ? -29.278 -34.387 72.785 1.00 52.94 227 VAL A O 1
ATOM 1837 N N . PRO A 1 228 ? -29.254 -36.294 73.955 1.00 51.47 228 PRO A N 1
ATOM 1838 C CA . PRO A 1 228 ? -28.174 -35.860 74.849 1.00 51.47 228 PRO A CA 1
ATOM 1839 C C . PRO A 1 228 ? -26.861 -35.474 74.144 1.00 51.47 228 PRO A C 1
ATOM 1841 O O . PRO A 1 228 ? -26.195 -34.536 74.582 1.00 51.47 228 PRO A O 1
ATOM 1844 N N . GLU A 1 229 ? -26.488 -36.145 73.046 1.00 51.00 229 GLU A N 1
ATOM 1845 C CA . GLU A 1 229 ? -25.262 -35.821 72.294 1.00 51.00 229 GLU A CA 1
ATOM 1846 C C . GLU A 1 229 ? -25.398 -34.524 71.484 1.00 51.00 229 GLU A C 1
ATOM 1848 O O . GLU A 1 229 ? -24.459 -33.729 71.421 1.00 51.00 229 GLU A O 1
ATOM 1853 N N . LEU A 1 230 ? -26.592 -34.249 70.952 1.00 47.09 230 LEU A N 1
ATOM 1854 C CA . LEU A 1 230 ? -26.923 -32.991 70.270 1.00 47.09 230 LEU A CA 1
ATOM 1855 C C . LEU A 1 230 ? -27.074 -31.804 71.249 1.00 47.09 230 LEU A C 1
ATOM 1857 O O . LEU A 1 230 ? -26.937 -30.644 70.860 1.00 47.09 230 LEU A O 1
ATOM 1861 N N . ILE A 1 231 ? -27.306 -32.081 72.537 1.00 47.41 231 ILE A N 1
ATOM 1862 C CA . ILE A 1 231 ? -27.566 -31.099 73.605 1.00 47.41 231 ILE A CA 1
ATOM 1863 C C . ILE A 1 231 ? -26.292 -30.438 74.175 1.00 47.41 231 ILE A C 1
ATOM 1865 O O . ILE A 1 231 ? -26.395 -29.420 74.868 1.00 47.41 231 ILE A O 1
ATOM 1869 N N . LYS A 1 232 ? -25.080 -30.917 73.847 1.00 44.91 232 LYS A N 1
ATOM 1870 C CA . LYS A 1 232 ? -23.800 -30.392 74.390 1.00 44.91 232 LYS A CA 1
ATOM 1871 C C . LYS A 1 232 ? -23.620 -28.866 74.222 1.00 44.91 232 LYS A C 1
ATOM 1873 O O . LYS A 1 232 ? -22.859 -28.248 74.965 1.00 44.91 232 LYS A O 1
ATOM 1878 N N . TYR A 1 233 ? -24.366 -28.241 73.307 1.00 45.19 233 TYR A N 1
ATOM 1879 C CA . TYR A 1 233 ? -24.293 -26.813 72.989 1.00 45.19 233 TYR A CA 1
ATOM 1880 C C . TYR A 1 233 ? -25.420 -25.930 73.566 1.00 45.19 233 TYR A C 1
ATOM 1882 O O . TYR A 1 233 ? -25.347 -24.715 73.417 1.00 45.19 233 TYR A O 1
ATOM 1890 N N . TRP A 1 234 ? -26.445 -26.479 74.233 1.00 47.72 234 TRP A N 1
ATOM 1891 C CA . TRP A 1 234 ? -27.678 -25.727 74.530 1.00 47.72 234 TRP A CA 1
ATOM 1892 C C . TRP A 1 234 ? -27.921 -25.619 76.051 1.00 47.72 234 TRP A C 1
ATOM 1894 O O . TRP A 1 234 ? -27.931 -26.623 76.764 1.00 47.72 234 TRP A O 1
ATOM 1904 N N . GLN A 1 235 ? -28.052 -24.387 76.564 1.00 43.28 235 GLN A N 1
ATOM 1905 C CA . GLN A 1 235 ? -28.262 -24.061 77.990 1.00 43.28 235 GLN A CA 1
ATOM 1906 C C . GLN A 1 235 ? -29.633 -24.546 78.525 1.00 43.28 235 GLN A C 1
ATOM 1908 O O . GLN A 1 235 ? -30.497 -24.959 77.754 1.00 43.28 235 GLN A O 1
ATOM 1913 N N . GLU A 1 236 ? -29.827 -24.508 79.851 1.00 41.09 236 GLU A N 1
ATOM 1914 C CA . GLU A 1 236 ? -30.944 -25.074 80.650 1.00 41.09 236 GLU A CA 1
ATOM 1915 C C . GLU A 1 236 ? -32.379 -24.756 80.186 1.00 41.09 236 GLU A C 1
ATOM 1917 O O . GLU A 1 236 ? -33.305 -25.507 80.500 1.00 41.09 236 GLU A O 1
ATOM 1922 N N . SER A 1 237 ? -32.595 -23.717 79.372 1.00 47.22 237 SER A N 1
ATOM 1923 C CA . SER A 1 237 ? -33.877 -23.503 78.680 1.00 47.22 237 SER A CA 1
ATOM 1924 C C . SER A 1 237 ? -34.253 -24.675 77.753 1.00 47.22 237 SER A C 1
ATOM 1926 O O . SER A 1 237 ? -35.419 -24.831 77.382 1.00 47.22 237 SER A O 1
ATOM 1928 N N . SER A 1 238 ? -33.288 -25.540 77.423 1.00 53.16 238 SER A N 1
ATOM 1929 C CA . SER A 1 238 ? -33.465 -26.701 76.558 1.00 53.16 238 SER A CA 1
ATOM 1930 C C . SER A 1 238 ? -34.093 -27.914 77.242 1.00 53.16 238 SER A C 1
ATOM 1932 O O . SER A 1 238 ? -34.834 -28.607 76.569 1.00 53.16 238 SER A O 1
ATOM 1934 N N . ALA A 1 239 ? -33.920 -28.173 78.544 1.00 50.22 239 ALA A N 1
ATOM 1935 C CA . ALA A 1 239 ? -34.524 -29.365 79.168 1.00 50.22 239 ALA A CA 1
ATOM 1936 C C . ALA A 1 239 ? -36.063 -29.292 79.174 1.00 50.22 239 ALA A C 1
ATOM 1938 O O . ALA A 1 239 ? -36.749 -30.278 78.889 1.00 50.22 239 ALA A O 1
ATOM 1939 N N . ARG A 1 240 ? -36.605 -28.085 79.405 1.00 56.09 240 ARG A N 1
ATOM 1940 C CA . ARG A 1 240 ? -38.035 -27.788 79.234 1.00 56.09 240 ARG A CA 1
ATOM 1941 C C . ARG A 1 240 ? -38.464 -27.979 77.783 1.00 56.09 240 ARG A C 1
ATOM 1943 O O . ARG A 1 240 ? -39.359 -28.776 77.539 1.00 56.09 240 ARG A O 1
ATOM 1950 N N . ARG A 1 241 ? -37.764 -27.357 76.826 1.00 55.16 241 ARG A N 1
ATOM 1951 C CA . ARG A 1 241 ? -38.072 -27.488 75.388 1.00 55.16 241 ARG A CA 1
ATOM 1952 C C . ARG A 1 241 ? -37.939 -28.914 74.859 1.00 55.16 241 ARG A C 1
ATOM 1954 O O . ARG A 1 241 ? -38.716 -29.306 74.003 1.00 55.16 241 ARG A O 1
ATOM 1961 N N . VAL A 1 242 ? -36.994 -29.697 75.368 1.00 55.53 242 VAL A N 1
ATOM 1962 C CA . VAL A 1 242 ? -36.784 -31.109 75.024 1.00 55.53 242 VAL A CA 1
ATOM 1963 C C . VAL A 1 242 ? -37.912 -31.949 75.597 1.00 55.53 242 VAL A C 1
ATOM 1965 O O . VAL A 1 242 ? -38.455 -32.783 74.885 1.00 55.53 242 VAL A O 1
ATOM 1968 N N . THR A 1 243 ? -38.329 -31.693 76.839 1.00 60.09 243 THR A N 1
ATOM 1969 C CA . THR A 1 243 ? -39.501 -32.359 77.422 1.00 60.09 243 THR A CA 1
ATOM 1970 C C . THR A 1 243 ? -40.769 -32.010 76.639 1.00 60.09 243 THR A C 1
ATOM 1972 O O . THR A 1 243 ? -41.532 -32.913 76.306 1.00 60.09 243 THR A O 1
ATOM 1975 N N . SER A 1 244 ? -40.959 -30.742 76.258 1.00 61.00 244 SER A N 1
ATOM 1976 C CA . SER A 1 244 ? -42.045 -30.302 75.373 1.00 61.00 244 SER A CA 1
ATOM 1977 C C . SER A 1 244 ? -41.970 -31.016 74.014 1.00 61.00 244 SER A C 1
ATOM 1979 O O . SER A 1 244 ? -42.933 -31.643 73.585 1.00 61.00 244 SER A O 1
ATOM 1981 N N . LEU A 1 245 ? -40.810 -31.024 73.356 1.00 59.72 245 LEU A N 1
ATOM 1982 C CA . LEU A 1 245 ? -40.614 -31.673 72.057 1.00 59.72 245 LEU A CA 1
ATOM 1983 C C . LEU A 1 245 ? -40.908 -33.176 72.117 1.00 59.72 245 LEU A C 1
ATOM 1985 O O . LEU A 1 245 ? -41.587 -33.718 71.248 1.00 59.72 245 LEU A O 1
ATOM 1989 N N . VAL A 1 246 ? -40.440 -33.846 73.166 1.00 61.53 246 VAL A N 1
ATOM 1990 C CA . VAL A 1 246 ? -40.677 -35.268 73.405 1.00 61.53 246 VAL A CA 1
ATOM 1991 C C . VAL A 1 246 ? -42.158 -35.548 73.657 1.00 61.53 246 VAL A C 1
ATOM 1993 O O . VAL A 1 246 ? -42.709 -36.464 73.052 1.00 61.53 246 VAL A O 1
ATOM 1996 N N . LEU A 1 247 ? -42.828 -34.751 74.491 1.00 64.69 247 LEU A N 1
ATOM 1997 C CA . LEU A 1 247 ? -44.265 -34.890 74.744 1.00 64.69 247 LEU A CA 1
ATOM 1998 C C . LEU A 1 247 ? -45.091 -34.650 73.473 1.00 64.69 247 LEU A C 1
ATOM 2000 O O . LEU A 1 247 ? -46.008 -35.425 73.198 1.00 64.69 247 LEU A O 1
ATOM 2004 N N . ALA A 1 248 ? -44.734 -33.639 72.674 1.00 62.84 248 ALA A N 1
ATOM 2005 C CA . ALA A 1 248 ? -45.371 -33.341 71.393 1.00 62.84 248 ALA A CA 1
ATOM 2006 C C . ALA A 1 248 ? -45.181 -34.492 70.396 1.00 62.84 248 ALA A C 1
ATOM 2008 O O . ALA A 1 248 ? -46.141 -34.934 69.770 1.00 62.84 248 ALA A O 1
ATOM 2009 N N . THR A 1 249 ? -43.965 -35.039 70.313 1.00 59.06 249 THR A N 1
ATOM 2010 C CA . THR A 1 249 ? -43.634 -36.176 69.441 1.00 59.06 249 THR A CA 1
ATOM 2011 C C . THR A 1 249 ? -44.409 -37.430 69.856 1.00 59.06 249 THR A C 1
ATOM 2013 O O . THR A 1 249 ? -45.048 -38.072 69.025 1.00 59.06 249 THR A O 1
ATOM 2016 N N . CYS A 1 250 ? -44.442 -37.752 71.153 1.00 62.75 250 CYS A N 1
ATOM 2017 C CA . CYS A 1 250 ? -45.216 -38.878 71.676 1.00 62.75 250 CYS A CA 1
ATOM 2018 C C . CYS A 1 250 ? -46.723 -38.716 71.418 1.00 62.75 250 CYS A C 1
ATOM 2020 O O . CYS A 1 250 ? -47.384 -39.685 71.052 1.00 62.75 250 CYS A O 1
ATOM 2022 N N . LYS A 1 251 ? -47.275 -37.504 71.572 1.00 63.03 251 LYS A N 1
ATOM 2023 C CA . LYS A 1 251 ? -48.699 -37.238 71.325 1.00 63.03 251 LYS A CA 1
ATOM 2024 C C . LYS A 1 251 ? -49.065 -37.292 69.841 1.00 63.03 251 LYS A C 1
ATOM 2026 O O . LYS A 1 251 ? -50.124 -37.822 69.519 1.00 63.03 251 LYS A O 1
ATOM 2031 N N . ALA A 1 252 ? -48.197 -36.791 68.961 1.00 58.25 252 ALA A N 1
ATOM 2032 C CA . ALA A 1 252 ? -48.386 -36.856 67.512 1.00 58.25 252 ALA A CA 1
ATOM 2033 C C . ALA A 1 252 ? -48.386 -38.307 67.003 1.00 58.25 252 ALA A C 1
ATOM 2035 O O . ALA A 1 252 ? -49.189 -38.663 66.147 1.00 58.25 252 ALA A O 1
ATOM 2036 N N . HIS A 1 253 ? -47.524 -39.159 67.563 1.00 52.59 253 HIS A N 1
ATOM 2037 C CA . HIS A 1 253 ? -47.436 -40.569 67.183 1.00 52.59 253 HIS A CA 1
ATOM 2038 C C . HIS A 1 253 ? -48.504 -41.457 67.844 1.00 52.59 253 HIS A C 1
ATOM 2040 O O . HIS A 1 253 ? -48.940 -42.436 67.238 1.00 52.59 253 HIS A O 1
ATOM 2046 N N . PHE A 1 254 ? -48.969 -41.105 69.049 1.00 60.16 254 PHE A N 1
ATOM 2047 C CA . PHE A 1 254 ? -49.972 -41.864 69.807 1.00 60.16 254 PHE A CA 1
ATOM 2048 C C . PHE A 1 254 ? -51.091 -40.947 70.361 1.00 60.16 254 PHE A C 1
ATOM 2050 O O . PHE A 1 254 ? -51.156 -40.686 71.567 1.00 60.16 254 PHE A O 1
ATOM 2057 N N . PRO A 1 255 ? -52.023 -40.463 69.516 1.00 58.91 255 PRO A N 1
ATOM 2058 C CA . PRO A 1 255 ? -53.066 -39.507 69.883 1.00 58.91 255 PRO A CA 1
ATOM 2059 C C . PRO A 1 255 ? -54.046 -40.042 70.928 1.00 58.91 255 PRO A C 1
ATOM 2061 O O . PRO A 1 255 ? -54.571 -39.264 71.725 1.00 58.91 255 PRO A O 1
ATOM 2064 N N . THR A 1 256 ? -54.266 -41.357 70.975 1.00 52.38 256 THR A N 1
ATOM 2065 C CA . THR A 1 256 ? -55.153 -42.022 71.946 1.00 52.38 256 THR A CA 1
ATOM 2066 C C . THR A 1 256 ? -54.529 -42.167 73.336 1.00 52.38 256 THR A C 1
ATOM 2068 O O . THR A 1 256 ? -55.231 -42.466 74.300 1.00 52.38 256 THR A O 1
ATOM 2071 N N . MET A 1 257 ? -53.223 -41.919 73.471 1.00 58.44 257 MET A N 1
ATOM 2072 C CA . MET A 1 257 ? -52.509 -42.020 74.737 1.00 58.44 257 MET A CA 1
ATOM 2073 C C . MET A 1 257 ? -52.807 -40.803 75.627 1.00 58.44 257 MET A C 1
ATOM 2075 O O . MET A 1 257 ? -52.805 -39.645 75.179 1.00 58.44 257 MET A O 1
ATOM 2079 N N . ASN A 1 258 ? -53.086 -41.060 76.907 1.00 64.00 258 ASN A N 1
ATOM 2080 C CA . ASN A 1 258 ? -53.373 -40.012 77.878 1.00 64.00 258 ASN A CA 1
ATOM 2081 C C . ASN A 1 258 ? -52.089 -39.228 78.193 1.00 64.00 258 ASN A C 1
ATOM 2083 O O . ASN A 1 258 ? -51.099 -39.788 78.665 1.00 64.00 258 ASN A O 1
ATOM 2087 N N . LEU A 1 259 ? -52.112 -37.915 77.953 1.00 60.25 259 LEU A N 1
ATOM 2088 C CA . LEU A 1 259 ? -50.972 -37.023 78.191 1.00 60.25 259 LEU A CA 1
ATOM 2089 C C . LEU A 1 259 ? -50.529 -37.029 79.658 1.00 60.25 259 LEU A C 1
ATOM 2091 O O . LEU A 1 259 ? -49.337 -36.903 79.924 1.00 60.25 259 LEU A O 1
ATOM 2095 N N . ALA A 1 260 ? -51.457 -37.243 80.596 1.00 59.97 260 ALA A N 1
ATOM 2096 C CA . ALA A 1 260 ? -51.141 -37.374 82.016 1.00 59.97 260 ALA A CA 1
ATOM 2097 C C . ALA A 1 260 ? -50.287 -38.620 82.323 1.00 59.97 260 ALA A C 1
ATOM 2099 O O . ALA A 1 260 ? -49.502 -38.612 83.270 1.00 59.97 260 ALA A O 1
ATOM 2100 N N . ASP A 1 261 ? -50.392 -39.673 81.509 1.00 58.41 261 ASP A N 1
ATOM 2101 C CA . ASP A 1 261 ? -49.645 -40.918 81.697 1.00 58.41 261 ASP A CA 1
ATOM 2102 C C . ASP A 1 261 ? -48.227 -40.818 81.129 1.00 58.41 261 ASP A C 1
ATOM 2104 O O . ASP A 1 261 ? -47.285 -41.304 81.750 1.00 58.41 261 ASP A O 1
ATOM 2108 N N . ILE A 1 262 ? -48.058 -40.109 80.009 1.00 58.19 262 ILE A N 1
ATOM 2109 C CA . ILE A 1 262 ? -46.748 -39.803 79.407 1.00 58.19 262 ILE A CA 1
ATOM 2110 C C . ILE A 1 262 ? -45.983 -38.792 80.281 1.00 58.19 262 ILE A C 1
ATOM 2112 O O . ILE A 1 262 ? -44.779 -38.916 80.500 1.00 58.19 262 ILE A O 1
ATOM 2116 N N . ALA A 1 263 ? -46.702 -37.822 80.850 1.00 58.75 263 ALA A N 1
ATOM 2117 C CA . ALA A 1 263 ? -46.176 -36.791 81.740 1.00 58.75 263 ALA A CA 1
ATOM 2118 C C . ALA A 1 263 ? -45.575 -37.333 83.052 1.00 58.75 263 ALA A C 1
ATOM 2120 O O . ALA A 1 263 ? -44.764 -36.649 83.675 1.00 58.75 263 ALA A O 1
ATOM 2121 N N . ARG A 1 264 ? -45.925 -38.557 83.478 1.00 58.53 264 ARG A N 1
ATOM 2122 C CA . ARG A 1 264 ? -45.408 -39.161 84.722 1.00 58.53 264 ARG A CA 1
ATOM 2123 C C . ARG A 1 264 ? -43.902 -39.448 84.704 1.00 58.53 264 ARG A C 1
ATOM 2125 O O . ARG A 1 264 ? -43.326 -39.614 85.774 1.00 58.53 264 ARG A O 1
ATOM 2132 N N . GLY A 1 265 ? -43.274 -39.498 83.528 1.00 53.12 265 GLY A N 1
ATOM 2133 C CA . GLY A 1 265 ? -41.827 -39.689 83.375 1.00 53.12 265 GLY A CA 1
ATOM 2134 C C . GLY A 1 265 ? -40.998 -38.398 83.371 1.00 53.12 265 GLY A C 1
ATOM 2135 O O . GLY A 1 265 ? -39.784 -38.475 83.205 1.00 53.12 265 GLY A O 1
ATOM 2136 N N . ALA A 1 266 ? -41.622 -37.222 83.505 1.00 55.84 266 ALA A N 1
ATOM 2137 C CA . ALA A 1 266 ? -40.912 -35.950 83.416 1.00 55.84 266 ALA A CA 1
ATOM 2138 C C . ALA A 1 266 ? -40.035 -35.668 84.658 1.00 55.84 266 ALA A C 1
ATOM 2140 O O . ALA A 1 266 ? -40.426 -36.027 85.775 1.00 55.84 266 ALA A O 1
ATOM 2141 N N . PRO A 1 267 ? -38.879 -34.989 84.498 1.00 49.09 267 PRO A N 1
ATOM 2142 C CA . PRO A 1 267 ? -37.995 -34.647 85.612 1.00 49.09 267 PRO A CA 1
ATOM 2143 C C . PRO A 1 267 ? -38.708 -33.829 86.698 1.00 49.09 267 PRO A C 1
ATOM 2145 O O . PRO A 1 267 ? -39.548 -32.969 86.395 1.00 49.09 267 PRO A O 1
ATOM 2148 N N . LYS A 1 268 ? -38.335 -34.035 87.969 1.00 49.84 268 LYS A N 1
ATOM 2149 C CA . LYS A 1 268 ? -38.837 -33.221 89.090 1.00 49.84 268 LYS A CA 1
ATOM 2150 C C . LYS A 1 268 ? -38.470 -31.748 88.869 1.00 49.84 268 LYS A C 1
ATOM 2152 O O . LYS A 1 268 ? -37.339 -31.432 88.531 1.00 49.84 268 LYS A O 1
ATOM 2157 N N . GLY A 1 269 ? -39.437 -30.847 89.053 1.00 52.56 269 GLY A N 1
ATOM 2158 C CA . GLY A 1 269 ? -39.264 -29.408 88.800 1.00 52.56 269 GLY A CA 1
ATOM 2159 C C . GLY A 1 269 ? -39.655 -28.955 87.388 1.00 52.56 269 GLY A C 1
ATOM 2160 O O . GLY A 1 269 ? -39.750 -27.754 87.140 1.00 52.56 269 GLY A O 1
ATOM 2161 N N . THR A 1 270 ? -39.971 -29.882 86.475 1.00 57.62 270 THR A N 1
ATOM 2162 C CA . THR A 1 270 ? -40.544 -29.520 85.173 1.00 57.62 270 THR A CA 1
ATOM 2163 C C . THR A 1 270 ? -41.953 -28.965 85.366 1.00 57.62 270 THR A C 1
ATOM 2165 O O . THR A 1 270 ? -42.842 -29.646 85.881 1.00 57.62 270 THR A O 1
ATOM 2168 N N . TYR A 1 271 ? -42.185 -27.723 84.937 1.00 61.75 271 TYR A N 1
ATOM 2169 C CA . TYR A 1 271 ? -43.505 -27.100 85.011 1.00 61.75 271 TYR A CA 1
ATOM 2170 C C . TYR A 1 271 ? -44.414 -27.673 83.915 1.00 61.75 271 TYR A C 1
ATOM 2172 O O . TYR A 1 271 ? -44.558 -27.107 82.832 1.00 61.75 271 TYR A O 1
ATOM 2180 N N . MET A 1 272 ? -45.013 -28.834 84.193 1.00 59.53 272 MET A N 1
ATOM 2181 C CA . MET A 1 272 ? -45.723 -29.658 83.204 1.00 59.53 272 MET A CA 1
ATOM 2182 C C . MET A 1 272 ? -46.827 -28.919 82.459 1.00 59.53 272 MET A C 1
ATOM 2184 O O . MET A 1 272 ? -47.063 -29.182 81.286 1.00 59.53 272 MET A O 1
ATOM 2188 N N . ARG A 1 273 ? -47.475 -27.951 83.110 1.00 56.78 273 ARG A N 1
ATOM 2189 C CA . ARG A 1 273 ? -48.523 -27.144 82.482 1.00 56.78 273 ARG A CA 1
ATOM 2190 C C . ARG A 1 273 ? -47.972 -26.198 81.411 1.00 56.78 273 ARG A C 1
ATOM 2192 O O . ARG A 1 273 ? -48.626 -26.018 80.394 1.00 56.78 273 ARG A O 1
ATOM 2199 N N . ALA A 1 274 ? -46.775 -25.645 81.620 1.00 58.06 274 ALA A N 1
ATOM 2200 C CA . ALA A 1 274 ? -46.097 -24.794 80.641 1.00 58.06 274 ALA A CA 1
ATOM 2201 C C . ALA A 1 274 ? -45.478 -25.630 79.522 1.00 58.06 274 ALA A C 1
ATOM 2203 O O . ALA A 1 274 ? -45.633 -25.273 78.365 1.00 58.06 274 ALA A O 1
ATOM 2204 N N . ALA A 1 275 ? -44.874 -26.780 79.844 1.00 57.19 275 ALA A N 1
ATOM 2205 C CA . ALA A 1 275 ? -44.366 -27.694 78.821 1.00 57.19 275 ALA A CA 1
ATOM 2206 C C . ALA A 1 275 ? -45.498 -28.180 77.895 1.00 57.19 275 ALA A C 1
ATOM 2208 O O . ALA A 1 275 ? -45.367 -28.128 76.679 1.00 57.19 275 ALA A O 1
ATOM 2209 N N . LEU A 1 276 ? -46.653 -28.563 78.455 1.00 59.44 276 LEU A N 1
ATOM 2210 C CA . LEU A 1 276 ? -47.836 -28.945 77.675 1.00 59.44 276 LEU A CA 1
ATOM 2211 C C . LEU A 1 276 ? -48.437 -27.771 76.884 1.00 59.44 276 LEU A C 1
ATOM 2213 O O . LEU A 1 276 ? -48.879 -27.969 75.755 1.00 59.44 276 LEU A O 1
ATOM 2217 N N . ALA A 1 277 ? -48.437 -26.553 77.431 1.00 60.25 277 ALA A N 1
ATOM 2218 C CA . ALA A 1 277 ? -48.871 -25.366 76.693 1.00 60.25 277 ALA A CA 1
ATOM 2219 C C . ALA A 1 277 ? -47.925 -25.044 75.524 1.00 60.25 277 ALA A C 1
ATOM 2221 O O . ALA A 1 277 ? -48.390 -24.740 74.434 1.00 60.25 277 ALA A O 1
ATOM 2222 N N . GLU A 1 278 ? -46.611 -25.196 75.709 1.00 57.66 278 GLU A N 1
ATOM 2223 C CA . GLU A 1 278 ? -45.622 -25.070 74.634 1.00 57.66 278 GLU A CA 1
ATOM 2224 C C . GLU A 1 278 ? -45.769 -26.174 73.579 1.00 57.66 278 GLU A C 1
ATOM 2226 O O . GLU A 1 278 ? -45.456 -25.936 72.419 1.00 57.66 278 GLU A O 1
ATOM 2231 N N . THR A 1 279 ? -46.263 -27.368 73.939 1.00 54.72 279 THR A N 1
ATOM 2232 C CA . THR A 1 279 ? -46.543 -28.423 72.948 1.00 54.72 279 THR A CA 1
ATOM 2233 C C . THR A 1 279 ? -47.750 -28.145 72.056 1.00 54.72 279 THR A C 1
ATOM 2235 O O . THR A 1 279 ? -47.819 -28.726 70.972 1.00 54.72 279 THR A O 1
ATOM 2238 N N . GLN A 1 280 ? -48.676 -27.267 72.470 1.00 53.19 280 GLN A N 1
ATOM 2239 C CA . GLN A 1 280 ? -49.832 -26.890 71.654 1.00 53.19 280 GLN A CA 1
ATOM 2240 C C . GLN A 1 280 ? -49.358 -26.076 70.444 1.00 53.19 280 GLN A C 1
ATOM 2242 O O . GLN A 1 280 ? -48.959 -24.922 70.570 1.00 53.19 280 GLN A O 1
ATOM 2247 N N . GLY A 1 281 ? -49.384 -26.695 69.262 1.00 53.25 281 GLY A N 1
ATOM 2248 C CA . GLY A 1 281 ? -48.903 -26.127 68.002 1.00 53.25 281 GLY A CA 1
ATOM 2249 C C . GLY A 1 281 ? -47.777 -26.949 67.375 1.00 53.25 281 GLY A C 1
ATOM 2250 O O . GLY A 1 281 ? -47.789 -27.164 66.163 1.00 53.25 281 GLY A O 1
ATOM 2251 N N . PHE A 1 282 ? -46.846 -27.480 68.177 1.00 48.03 282 PHE A N 1
ATOM 2252 C CA . PHE A 1 282 ? -45.803 -28.388 67.675 1.00 48.03 282 PHE A CA 1
ATOM 2253 C C . PHE A 1 282 ? -46.367 -29.760 67.303 1.00 48.03 282 PHE A C 1
ATOM 2255 O O . PHE A 1 282 ? -45.918 -30.360 66.332 1.00 48.03 282 PHE A O 1
ATOM 2262 N N . ASP A 1 283 ? -47.377 -30.233 68.031 1.00 49.31 283 ASP A N 1
ATOM 2263 C CA . ASP A 1 283 ? -48.135 -31.443 67.712 1.00 49.31 283 ASP A CA 1
ATOM 2264 C C . ASP A 1 283 ? -48.733 -31.408 66.294 1.00 49.31 283 ASP A C 1
ATOM 2266 O O . ASP A 1 283 ? -48.624 -32.395 65.569 1.00 49.31 283 ASP A O 1
ATOM 2270 N N . ARG A 1 284 ? -49.267 -30.260 65.850 1.00 50.12 284 ARG A N 1
ATOM 2271 C CA . ARG A 1 284 ? -49.761 -30.065 64.474 1.00 50.12 284 ARG A CA 1
ATOM 2272 C C . ARG A 1 284 ? -48.642 -30.036 63.434 1.00 50.12 284 ARG A C 1
ATOM 2274 O O . ARG A 1 284 ? -48.779 -30.660 62.387 1.00 50.12 284 ARG A O 1
ATOM 2281 N N . VAL A 1 285 ? -47.532 -29.354 63.725 1.00 49.47 285 VAL A N 1
ATOM 2282 C CA . VAL A 1 285 ? -46.376 -29.264 62.812 1.00 49.47 285 VAL A CA 1
ATOM 2283 C C . VAL A 1 285 ? -45.711 -30.629 62.616 1.00 49.47 285 VAL A C 1
ATOM 2285 O O . VAL A 1 285 ? -45.352 -30.983 61.495 1.00 49.47 285 VAL A O 1
ATOM 2288 N N . PHE A 1 286 ? -45.569 -31.420 63.683 1.00 47.16 286 PHE A N 1
ATOM 2289 C CA . PHE A 1 286 ? -45.039 -32.779 63.585 1.00 47.16 286 PHE A CA 1
ATOM 2290 C C . PHE A 1 286 ? -46.042 -33.743 62.959 1.00 47.16 286 PHE A C 1
ATOM 2292 O O . PHE A 1 286 ? -45.645 -34.560 62.135 1.00 47.16 286 PHE A O 1
ATOM 2299 N N . ALA A 1 287 ? -47.334 -33.623 63.268 1.00 49.66 287 ALA A N 1
ATOM 2300 C CA . ALA A 1 287 ? -48.350 -34.429 62.608 1.00 49.66 287 ALA A CA 1
ATOM 2301 C C . ALA A 1 287 ? -48.410 -34.163 61.090 1.00 49.66 287 ALA A C 1
ATOM 2303 O O . ALA A 1 287 ? -48.542 -35.115 60.337 1.00 49.66 287 ALA A O 1
ATOM 2304 N N . GLY A 1 288 ? -48.208 -32.935 60.604 1.00 47.56 288 GLY A N 1
ATOM 2305 C CA . GLY A 1 288 ? -48.121 -32.679 59.157 1.00 47.56 288 GLY A CA 1
ATOM 2306 C C . GLY A 1 288 ? -46.886 -33.288 58.472 1.00 47.56 288 GLY A C 1
ATOM 2307 O O . GLY A 1 288 ? -46.916 -33.563 57.280 1.00 47.56 288 GLY A O 1
ATOM 2308 N N . LYS A 1 289 ? -45.798 -33.530 59.219 1.00 42.25 289 LYS A N 1
ATOM 2309 C CA . LYS A 1 289 ? -44.517 -34.043 58.688 1.00 42.25 289 LYS A CA 1
ATOM 2310 C C . LYS A 1 289 ? -44.310 -35.548 58.877 1.00 42.25 289 LYS A C 1
ATOM 2312 O O . LYS A 1 289 ? -43.327 -36.101 58.390 1.00 42.25 289 LYS A O 1
ATOM 2317 N N . VAL A 1 290 ? -45.198 -36.214 59.610 1.00 45.69 290 VAL A N 1
ATOM 2318 C CA . VAL A 1 290 ? -45.136 -37.654 59.876 1.00 45.69 290 VAL A CA 1
ATOM 2319 C C . VAL A 1 290 ? -46.141 -38.360 58.977 1.00 45.69 290 VAL A C 1
ATOM 2321 O O . VAL A 1 290 ? -47.322 -38.031 58.981 1.00 45.69 290 VAL A O 1
ATOM 2324 N N . ASN A 1 291 ? -45.696 -39.375 58.233 1.00 47.09 291 ASN A N 1
ATOM 2325 C CA . ASN A 1 291 ? -46.609 -40.175 57.426 1.00 47.09 291 ASN A CA 1
ATOM 2326 C C . ASN A 1 291 ? -47.470 -41.091 58.319 1.00 47.09 291 ASN A C 1
ATOM 2328 O O . ASN A 1 291 ? -47.044 -42.172 58.737 1.00 47.09 291 ASN A O 1
ATOM 2332 N N . HIS A 1 292 ? -48.699 -40.652 58.589 1.00 48.84 292 HIS A N 1
ATOM 2333 C CA . HIS A 1 292 ? -49.684 -41.359 59.415 1.00 48.84 292 HIS A CA 1
ATOM 2334 C C . HIS A 1 292 ? -50.315 -42.575 58.734 1.00 48.84 292 HIS A C 1
ATOM 2336 O O . HIS A 1 292 ? -50.959 -43.377 59.412 1.00 48.84 292 HIS A O 1
ATOM 2342 N N . SER A 1 293 ? -50.109 -42.767 57.425 1.00 47.66 293 SER A N 1
ATOM 2343 C CA . SER A 1 293 ? -50.690 -43.892 56.674 1.00 47.66 293 SER A CA 1
ATOM 2344 C C . SER A 1 293 ? -50.157 -45.255 57.131 1.00 47.66 293 SER A C 1
ATOM 2346 O O . SER A 1 293 ? -50.787 -46.282 56.898 1.00 47.66 293 SER A O 1
ATOM 2348 N N . PHE A 1 294 ? -49.001 -45.270 57.801 1.00 45.00 294 PHE A N 1
ATOM 2349 C CA . PHE A 1 294 ? -48.417 -46.465 58.417 1.00 45.00 294 PHE A CA 1
ATOM 2350 C C . PHE A 1 294 ? -49.056 -46.834 59.770 1.00 45.00 294 PHE A C 1
ATOM 2352 O O . PHE A 1 294 ? -48.773 -47.905 60.309 1.00 45.00 294 PHE A O 1
ATOM 2359 N N . TRP A 1 295 ? -49.864 -45.936 60.340 1.00 43.59 295 TRP A N 1
ATOM 2360 C CA . TRP A 1 295 ? -50.197 -45.901 61.768 1.00 43.59 295 TRP A CA 1
ATOM 2361 C C . TRP A 1 295 ? -51.698 -45.947 62.041 1.00 43.59 295 TRP A C 1
ATOM 2363 O O . TRP A 1 295 ? -52.116 -46.535 63.036 1.00 43.59 295 TRP A O 1
ATOM 2373 N N . TYR A 1 296 ? -52.499 -45.375 61.141 1.00 45.88 296 TYR A N 1
ATOM 2374 C CA . TYR A 1 296 ? -53.956 -45.359 61.219 1.00 45.88 296 TYR A CA 1
ATOM 2375 C C . TYR A 1 296 ? -54.546 -45.898 59.922 1.00 45.88 296 TYR A C 1
ATOM 2377 O O . TYR A 1 296 ? -54.046 -45.623 58.830 1.00 45.88 296 TYR A O 1
ATOM 2385 N N . ASN A 1 297 ? -55.640 -46.651 60.032 1.00 49.31 297 ASN A N 1
ATOM 2386 C CA . ASN A 1 297 ? -56.481 -46.899 58.871 1.00 49.31 297 ASN A CA 1
ATOM 2387 C C . ASN A 1 297 ? -57.089 -45.551 58.455 1.00 49.31 297 ASN A C 1
ATOM 2389 O O . ASN A 1 297 ? -57.416 -44.741 59.321 1.00 49.31 297 ASN A O 1
ATOM 2393 N N . LYS A 1 298 ? -57.248 -45.311 57.147 1.00 48.28 298 LYS A N 1
ATOM 2394 C CA . LYS A 1 298 ? -57.621 -44.008 56.543 1.00 48.28 298 LYS A CA 1
ATOM 2395 C C . LYS A 1 298 ? -58.876 -43.335 57.148 1.00 48.28 298 LYS A C 1
ATOM 2397 O O . LYS A 1 298 ? -59.127 -42.167 56.883 1.00 48.28 298 LYS A O 1
ATOM 2402 N N . TYR A 1 299 ? -59.645 -44.055 57.960 1.00 48.38 299 TYR A N 1
ATOM 2403 C CA . TYR A 1 299 ? -60.909 -43.632 58.555 1.00 48.38 299 TYR A CA 1
ATOM 2404 C C . TYR A 1 299 ? -60.840 -43.260 60.051 1.00 48.38 299 TYR A C 1
ATOM 2406 O O . TYR A 1 299 ? -61.843 -42.793 60.577 1.00 48.38 299 TYR A O 1
ATOM 2414 N N . ASP A 1 300 ? -59.692 -43.415 60.725 1.00 47.44 300 ASP A N 1
ATOM 2415 C CA . ASP A 1 300 ? -59.567 -43.189 62.183 1.00 47.44 300 ASP A CA 1
ATOM 2416 C C . ASP A 1 300 ? -58.876 -41.862 62.570 1.00 47.44 300 ASP A C 1
ATOM 2418 O O . ASP A 1 300 ? -58.593 -41.621 63.746 1.00 47.44 300 ASP A O 1
ATOM 2422 N N . LEU A 1 301 ? -58.583 -40.978 61.608 1.00 49.00 301 LEU A N 1
ATOM 2423 C CA . LEU A 1 301 ? -57.963 -39.682 61.904 1.00 49.00 301 LEU A CA 1
ATOM 2424 C C . LEU A 1 301 ? -59.003 -38.677 62.443 1.00 49.00 301 LEU A C 1
ATOM 2426 O O . LEU A 1 301 ? -60.066 -38.519 61.839 1.00 49.00 301 LEU A O 1
ATOM 2430 N N . PRO A 1 302 ? -58.715 -37.950 63.542 1.00 44.69 302 PRO A N 1
ATOM 2431 C CA . PRO A 1 302 ? -59.586 -36.884 64.028 1.00 44.69 302 PRO A CA 1
ATOM 2432 C C . PRO A 1 302 ? -59.768 -35.794 62.962 1.00 44.69 302 PRO A C 1
ATOM 2434 O O . PRO A 1 302 ? -58.793 -35.308 62.389 1.00 44.69 302 PRO A O 1
ATOM 2437 N N . THR A 1 303 ? -61.016 -35.387 62.717 1.00 46.03 303 THR A N 1
ATOM 2438 C CA . THR A 1 303 ? -61.391 -34.325 61.768 1.00 46.03 303 THR A CA 1
ATOM 2439 C C . THR A 1 303 ? -60.615 -33.035 62.047 1.00 46.03 303 THR A C 1
ATOM 2441 O O . THR A 1 303 ? -60.821 -32.404 63.085 1.00 46.03 303 THR A O 1
ATOM 2444 N N . GLY A 1 304 ? -59.718 -32.661 61.127 1.00 46.91 304 GLY A N 1
ATOM 2445 C CA . GLY A 1 304 ? -58.855 -31.475 61.231 1.00 46.91 304 GLY A CA 1
ATOM 2446 C C . GLY A 1 304 ? -57.419 -31.639 60.708 1.00 46.91 304 GLY A C 1
ATOM 2447 O O . GLY A 1 304 ? -56.643 -30.697 60.832 1.00 46.91 304 GLY A O 1
ATOM 2448 N N . PHE A 1 305 ? -57.058 -32.804 60.154 1.00 42.62 305 PHE A N 1
ATOM 2449 C CA . PHE A 1 305 ? -55.709 -33.116 59.648 1.00 42.62 305 PHE A CA 1
ATOM 2450 C C . PHE A 1 305 ? -55.637 -33.439 58.145 1.00 42.62 305 PHE A C 1
ATOM 2452 O O . PHE A 1 305 ? -54.605 -33.915 57.679 1.00 42.62 305 PHE A O 1
ATOM 2459 N N . SER A 1 306 ? -56.705 -33.203 57.384 1.00 42.19 306 SER A N 1
ATOM 2460 C CA . SER A 1 306 ? -56.681 -33.360 55.929 1.00 42.19 306 SER A CA 1
ATOM 2461 C C . SER A 1 306 ? -56.290 -32.043 55.250 1.00 42.19 306 SER A C 1
ATOM 2463 O O . SER A 1 306 ? -56.924 -31.018 55.491 1.00 42.19 306 SER A O 1
ATOM 2465 N N . ASP A 1 307 ? -55.271 -32.149 54.398 1.00 46.53 307 ASP A N 1
ATOM 2466 C CA . ASP A 1 307 ? -54.943 -31.279 53.262 1.00 46.53 307 ASP A CA 1
ATOM 2467 C C . ASP A 1 307 ? -54.046 -30.060 53.552 1.00 46.53 307 ASP A C 1
ATOM 2469 O O . ASP A 1 307 ? -54.488 -28.956 53.864 1.00 46.53 307 ASP A O 1
ATOM 2473 N N . ALA A 1 308 ? -52.738 -30.280 53.385 1.00 37.25 308 ALA A N 1
ATOM 2474 C CA . ALA A 1 308 ? -51.827 -29.284 52.833 1.00 37.25 308 ALA A CA 1
ATOM 2475 C C . ALA A 1 308 ? -51.281 -29.893 51.537 1.00 37.25 308 ALA A C 1
ATOM 2477 O O . ALA A 1 308 ? -50.445 -30.795 51.578 1.00 37.25 308 ALA A O 1
ATOM 2478 N N . GLU A 1 309 ? -51.889 -29.480 50.429 1.00 38.72 309 GLU A N 1
ATOM 2479 C CA . GLU A 1 309 ? -51.567 -29.903 49.073 1.00 38.72 309 GLU A CA 1
ATOM 2480 C C . GLU A 1 309 ? -50.219 -29.334 48.619 1.00 38.72 309 GLU A C 1
ATOM 2482 O O . GLU A 1 309 ? -49.806 -28.241 49.014 1.00 38.72 309 GLU A O 1
ATOM 2487 N N . ASP A 1 310 ? -49.562 -30.149 47.802 1.00 39.47 310 ASP A N 1
ATOM 2488 C CA . ASP A 1 310 ? -48.342 -29.897 47.058 1.00 39.47 310 ASP A CA 1
ATOM 2489 C C . ASP A 1 310 ? -48.518 -28.747 46.049 1.00 39.47 310 ASP A C 1
ATOM 2491 O O . ASP A 1 310 ? -49.332 -28.848 45.135 1.00 39.47 310 ASP A O 1
ATOM 2495 N N . GLU A 1 311 ? -47.691 -27.706 46.149 1.00 40.59 311 GLU A N 1
ATOM 2496 C CA . GLU A 1 311 ? -47.333 -26.838 45.020 1.00 40.59 311 GLU A CA 1
ATOM 2497 C C . GLU A 1 311 ? -45.840 -26.485 45.133 1.00 40.59 311 GLU A C 1
ATOM 2499 O O . GLU A 1 311 ? -45.457 -25.572 45.862 1.00 40.59 311 GLU A O 1
ATOM 2504 N N . GLU A 1 312 ? -44.983 -27.222 44.422 1.00 36.84 312 GLU A N 1
ATOM 2505 C CA . GLU A 1 312 ? -43.654 -26.739 44.031 1.00 36.84 312 GLU A CA 1
ATOM 2506 C C . GLU A 1 312 ? -43.504 -26.890 42.512 1.00 36.84 312 GLU A C 1
ATOM 2508 O O . GLU A 1 312 ? -43.563 -27.991 41.959 1.00 36.84 312 GLU A O 1
ATOM 2513 N N . GLU A 1 313 ? -43.386 -25.728 41.867 1.00 37.44 313 GLU A N 1
ATOM 2514 C CA . GLU A 1 313 ? -43.219 -25.497 40.435 1.00 37.44 313 GLU A CA 1
ATOM 2515 C C . GLU A 1 313 ? -41.875 -26.003 39.894 1.00 37.44 313 GLU A C 1
ATOM 2517 O O . GLU A 1 313 ? -40.822 -25.919 40.529 1.00 37.44 313 GLU A O 1
ATOM 2522 N N . GLU A 1 314 ? -41.940 -26.447 38.640 1.00 36.28 314 GLU A N 1
ATOM 2523 C CA . GLU A 1 314 ? -40.832 -26.676 37.721 1.00 36.28 314 GLU A CA 1
ATOM 2524 C C . GLU A 1 314 ? -39.960 -25.422 37.518 1.00 36.28 314 GLU A C 1
ATOM 2526 O O . GLU A 1 314 ? -40.453 -24.347 37.188 1.00 36.28 314 GLU A O 1
ATOM 2531 N N . SER A 1 315 ? -38.636 -25.588 37.539 1.00 38.41 315 SER A N 1
ATOM 2532 C CA . SER A 1 315 ? -37.774 -25.028 36.487 1.00 38.41 315 SER A CA 1
ATOM 2533 C C . SER A 1 315 ? -36.429 -25.758 36.431 1.00 38.41 315 SER A C 1
ATOM 2535 O O . SER A 1 315 ? -35.809 -26.070 37.445 1.00 38.41 315 SER A O 1
ATOM 2537 N N . ALA A 1 316 ? -36.040 -26.083 35.201 1.00 37.00 316 ALA A N 1
ATOM 2538 C CA . ALA A 1 316 ? -34.802 -26.739 34.806 1.00 37.00 316 ALA A CA 1
ATOM 2539 C C . ALA A 1 316 ? -33.573 -25.838 35.028 1.00 37.00 316 ALA A C 1
ATOM 2541 O O . ALA A 1 316 ? -33.693 -24.628 34.857 1.00 37.00 316 ALA A O 1
ATOM 2542 N N . ASP A 1 317 ? -32.404 -26.408 35.345 1.00 33.12 317 ASP A N 1
ATOM 2543 C CA . ASP A 1 317 ? -31.321 -26.608 34.360 1.00 33.12 317 ASP A CA 1
ATOM 2544 C C . ASP A 1 317 ? -30.088 -27.328 34.965 1.00 33.12 317 ASP A C 1
ATOM 2546 O O . ASP A 1 317 ? -29.770 -27.124 36.133 1.00 33.12 317 ASP A O 1
ATOM 2550 N N . GLU A 1 318 ? -29.436 -28.144 34.121 1.00 35.50 318 GLU A N 1
ATOM 2551 C CA . GLU A 1 318 ? -28.075 -28.752 34.151 1.00 35.50 318 GLU A CA 1
ATOM 2552 C C . GLU A 1 318 ? -27.557 -29.443 35.444 1.00 35.50 318 GLU A C 1
ATOM 2554 O O . GLU A 1 318 ? -27.546 -28.891 36.532 1.00 35.50 318 GLU A O 1
ATOM 2559 N N . GLY A 1 319 ? -26.989 -30.653 35.450 1.00 32.72 319 GLY A N 1
ATOM 2560 C CA . GLY A 1 319 ? -26.469 -31.531 34.410 1.00 32.72 319 GLY A CA 1
ATOM 2561 C C . GLY A 1 319 ? -25.613 -32.647 35.050 1.00 32.72 319 GLY A C 1
ATOM 2562 O O . GLY A 1 319 ? -25.543 -32.760 36.274 1.00 32.72 319 GLY A O 1
ATOM 2563 N N . ALA A 1 320 ? -24.918 -33.394 34.184 1.00 33.56 320 ALA A N 1
ATOM 2564 C CA . ALA A 1 320 ? -23.832 -34.359 34.428 1.00 33.56 320 ALA A CA 1
ATOM 2565 C C . ALA A 1 320 ? -24.183 -35.860 34.424 1.00 33.56 320 ALA A C 1
ATOM 2567 O O . ALA A 1 320 ? -24.594 -36.432 35.423 1.00 33.56 320 ALA A O 1
ATOM 2568 N N . GLU A 1 321 ? -23.837 -36.494 33.304 1.00 35.97 321 GLU A N 1
ATOM 2569 C CA . GLU A 1 321 ? -23.007 -37.706 33.207 1.00 35.97 321 GLU A CA 1
ATOM 2570 C C . GLU A 1 321 ? -22.206 -37.556 31.897 1.00 35.97 321 GLU A C 1
ATOM 2572 O O . GLU A 1 321 ? -22.670 -36.884 30.979 1.00 35.97 321 GLU A O 1
ATOM 2577 N N . GLU A 1 322 ? -21.041 -38.124 31.618 1.00 40.12 322 GLU A N 1
ATOM 2578 C CA . GLU A 1 322 ? -19.901 -38.740 32.301 1.00 40.12 322 GLU A CA 1
ATOM 2579 C C . GLU A 1 322 ? -18.875 -38.916 31.153 1.00 40.12 322 GLU A C 1
ATOM 2581 O O . GLU A 1 322 ? -19.278 -39.109 30.001 1.00 40.12 322 GLU A O 1
ATOM 2586 N N . GLY A 1 323 ? -17.559 -38.895 31.411 1.00 32.22 323 GLY A N 1
ATOM 2587 C CA . GLY A 1 323 ? -16.633 -39.359 30.368 1.00 32.22 323 GLY A CA 1
ATOM 2588 C C . GLY A 1 323 ? -15.154 -39.000 30.457 1.00 32.22 323 GLY A C 1
ATOM 2589 O O . GLY A 1 323 ? -14.691 -38.137 29.727 1.00 32.22 323 GLY A O 1
ATOM 2590 N N . SER A 1 324 ? -14.400 -39.815 31.201 1.00 36.62 324 SER A N 1
ATOM 2591 C CA . SER A 1 324 ? -13.128 -40.403 30.740 1.00 36.62 324 SER A CA 1
ATOM 2592 C C . SER A 1 324 ? -11.938 -39.477 30.388 1.00 36.62 324 SER A C 1
ATOM 2594 O O . SER A 1 324 ? -11.786 -39.032 29.255 1.00 36.62 324 SER A O 1
ATOM 2596 N N . GLY A 1 325 ? -10.933 -39.484 31.275 1.00 33.25 325 GLY A N 1
ATOM 2597 C CA . GLY A 1 325 ? -9.637 -40.072 30.899 1.00 33.25 325 GLY A CA 1
ATOM 2598 C C . GLY A 1 325 ? -8.401 -39.163 30.788 1.00 33.25 325 GLY A C 1
ATOM 2599 O O . GLY A 1 325 ? -8.361 -38.227 30.004 1.00 33.25 325 GLY A O 1
ATOM 2600 N N . SER A 1 326 ? -7.334 -39.627 31.456 1.00 37.84 326 SER A N 1
ATOM 2601 C CA . SER A 1 326 ? -5.910 -39.535 31.066 1.00 37.84 326 SER A CA 1
ATOM 2602 C C . SER A 1 326 ? -5.028 -38.387 31.604 1.00 37.84 326 SER A C 1
ATOM 2604 O O . SER A 1 326 ? -4.931 -37.309 31.035 1.00 37.84 326 SER A O 1
ATOM 2606 N N . SER A 1 327 ? -4.312 -38.737 32.680 1.00 41.66 327 SER A N 1
ATOM 2607 C CA . SER A 1 327 ? -2.896 -38.496 33.051 1.00 41.66 327 SER A CA 1
ATOM 2608 C C . SER A 1 327 ? -1.965 -37.554 32.257 1.00 41.66 327 SER A C 1
ATOM 2610 O O . SER A 1 327 ? -1.855 -37.664 31.037 1.00 41.66 327 SER A O 1
ATOM 2612 N N . GLY A 1 328 ? -1.117 -36.848 33.028 1.00 36.69 328 GLY A N 1
ATOM 2613 C CA . GLY A 1 328 ? 0.225 -36.335 32.675 1.00 36.69 328 GLY A CA 1
ATOM 2614 C C . GLY A 1 328 ? 0.411 -34.893 33.163 1.00 36.69 328 GLY A C 1
ATOM 2615 O O . GLY A 1 328 ? -0.065 -33.974 32.515 1.00 36.69 328 GLY A O 1
ATOM 2616 N N . ASP A 1 329 ? 0.849 -34.607 34.391 1.00 40.75 329 ASP A N 1
ATOM 2617 C CA . ASP A 1 329 ? 2.234 -34.647 34.903 1.00 40.75 329 ASP A CA 1
ATOM 2618 C C . ASP A 1 329 ? 3.299 -34.138 33.910 1.00 40.75 329 ASP A C 1
ATOM 2620 O O . ASP A 1 329 ? 3.704 -34.872 33.013 1.00 40.75 329 ASP A O 1
ATOM 2624 N N . HIS A 1 330 ? 3.739 -32.883 34.076 1.00 40.50 330 HIS A N 1
ATOM 2625 C CA . HIS A 1 330 ? 5.161 -32.545 34.217 1.00 40.50 330 HIS A CA 1
ATOM 2626 C C . HIS A 1 330 ? 5.386 -31.072 34.587 1.00 40.50 330 HIS A C 1
ATOM 2628 O O . HIS A 1 330 ? 4.997 -30.140 33.885 1.00 40.50 330 HIS A O 1
ATOM 2634 N N . SER A 1 331 ? 6.073 -30.906 35.712 1.00 48.88 331 SER A N 1
ATOM 2635 C CA . SER A 1 331 ? 6.782 -29.717 36.171 1.00 48.88 331 SER A CA 1
ATOM 2636 C C . SER A 1 331 ? 7.828 -29.238 35.162 1.00 48.88 331 SER A C 1
ATOM 2638 O O . SER A 1 331 ? 8.512 -30.070 34.572 1.00 48.88 331 SER A O 1
ATOM 2640 N N . GLN A 1 332 ? 8.077 -27.926 35.098 1.00 45.38 332 GLN A N 1
ATOM 2641 C CA . GLN A 1 332 ? 9.449 -27.408 35.130 1.00 45.38 332 GLN A CA 1
ATOM 2642 C C . GLN A 1 332 ? 9.495 -25.910 35.454 1.00 45.38 332 GLN A C 1
ATOM 2644 O O . GLN A 1 332 ? 8.908 -25.071 34.776 1.00 45.38 332 GLN A O 1
ATOM 2649 N N . GLU A 1 333 ? 10.218 -25.623 36.532 1.00 43.97 333 GLU A N 1
ATOM 2650 C CA . GLU A 1 333 ? 10.776 -24.330 36.903 1.00 43.97 333 GLU A CA 1
ATOM 2651 C C . GLU A 1 333 ? 11.834 -23.895 35.878 1.00 43.97 333 GLU A C 1
ATOM 2653 O O . GLU A 1 333 ? 12.600 -24.728 35.393 1.00 43.97 333 GLU A O 1
ATOM 2658 N N . ALA A 1 334 ? 11.949 -22.590 35.627 1.00 44.47 334 ALA A N 1
ATOM 2659 C CA . ALA A 1 334 ? 13.216 -21.975 35.236 1.00 44.47 334 ALA A CA 1
ATOM 2660 C C . ALA A 1 334 ? 13.206 -20.478 35.574 1.00 44.47 334 ALA A C 1
ATOM 2662 O O . ALA A 1 334 ? 12.564 -19.659 34.921 1.00 44.47 334 ALA A O 1
ATOM 2663 N N . SER A 1 335 ? 13.938 -20.162 36.635 1.00 50.72 335 SER A N 1
ATOM 2664 C CA . SER A 1 335 ? 14.483 -18.857 36.992 1.00 50.72 335 SER A CA 1
ATOM 2665 C C . SER A 1 335 ? 15.464 -18.329 35.940 1.00 50.72 335 SER A C 1
ATOM 2667 O O . SER A 1 335 ? 16.213 -19.113 35.357 1.00 50.72 335 SER A O 1
ATOM 2669 N N . GLY A 1 336 ? 15.557 -17.006 35.807 1.00 42.03 336 GLY A N 1
ATOM 2670 C CA . GLY A 1 336 ? 16.642 -16.344 35.084 1.00 42.03 336 GLY A CA 1
ATOM 2671 C C . GLY A 1 336 ? 16.614 -14.829 35.267 1.00 42.03 336 GLY A C 1
ATOM 2672 O O . GLY A 1 336 ? 15.980 -14.130 34.483 1.00 42.03 336 GLY A O 1
ATOM 2673 N N . ASP A 1 337 ? 17.292 -14.356 36.315 1.00 47.81 337 ASP A N 1
ATOM 2674 C CA . ASP A 1 337 ? 17.853 -13.003 36.405 1.00 47.81 337 ASP A CA 1
ATOM 2675 C C . ASP A 1 337 ? 18.780 -12.740 35.206 1.00 47.81 337 ASP A C 1
ATOM 2677 O O . ASP A 1 337 ? 19.587 -13.609 34.879 1.00 47.81 337 ASP A O 1
ATOM 2681 N N . ASP A 1 338 ? 18.765 -11.530 34.636 1.00 47.41 338 ASP A N 1
ATOM 2682 C CA . ASP A 1 338 ? 20.029 -10.809 34.449 1.00 47.41 338 ASP A CA 1
ATOM 2683 C C . ASP A 1 338 ? 19.841 -9.286 34.371 1.00 47.41 338 ASP A C 1
ATOM 2685 O O . ASP A 1 338 ? 18.911 -8.728 33.788 1.00 47.41 338 ASP A O 1
ATOM 2689 N N . SER A 1 339 ? 20.796 -8.658 35.029 1.00 47.78 339 SER A N 1
ATOM 2690 C CA . SER A 1 339 ? 21.103 -7.260 35.239 1.00 47.78 339 SER A CA 1
ATOM 2691 C C . SER A 1 339 ? 21.667 -6.549 34.000 1.00 47.78 339 SER A C 1
ATOM 2693 O O . SER A 1 339 ? 22.307 -7.149 33.143 1.00 47.78 339 SER A O 1
ATOM 2695 N N . GLY A 1 340 ? 21.495 -5.224 33.937 1.00 41.62 340 GLY A N 1
ATOM 2696 C CA . GLY A 1 340 ? 22.105 -4.384 32.903 1.00 41.62 340 GLY A CA 1
ATOM 2697 C C . GLY A 1 340 ? 22.136 -2.907 33.288 1.00 41.62 340 GLY A C 1
ATOM 2698 O O . GLY A 1 340 ? 21.213 -2.155 32.999 1.00 41.62 340 GLY A O 1
ATOM 2699 N N . VAL A 1 341 ? 23.209 -2.522 33.975 1.00 47.09 341 VAL A N 1
ATOM 2700 C CA . VAL A 1 341 ? 23.569 -1.174 34.442 1.00 47.09 341 VAL A CA 1
ATOM 2701 C C . VAL A 1 341 ? 24.215 -0.345 33.318 1.00 47.09 341 VAL A C 1
ATOM 2703 O O . VAL A 1 341 ? 24.991 -0.879 32.533 1.00 47.09 341 VAL A O 1
ATOM 2706 N N . GLY A 1 342 ? 23.987 0.976 33.322 1.00 40.25 342 GLY A N 1
ATOM 2707 C CA . GLY A 1 342 ? 24.824 1.998 32.660 1.00 40.25 342 GLY A CA 1
ATOM 2708 C C . GLY A 1 342 ? 24.023 3.286 32.418 1.00 40.25 342 GLY A C 1
ATOM 2709 O O . GLY A 1 342 ? 23.195 3.318 31.521 1.00 40.25 342 GLY A O 1
ATOM 2710 N N . SER A 1 343 ? 24.001 4.296 33.296 1.00 46.88 343 SER A N 1
ATOM 2711 C CA . SER A 1 343 ? 25.049 5.241 33.742 1.00 46.88 343 SER A CA 1
ATOM 2712 C C . SER A 1 343 ? 25.568 6.216 32.666 1.00 46.88 343 SER A C 1
ATOM 2714 O O . SER A 1 343 ? 26.490 5.893 31.932 1.00 46.88 343 SER A O 1
ATOM 2716 N N . ALA A 1 344 ? 24.968 7.417 32.685 1.00 45.97 344 ALA A N 1
ATOM 2717 C CA . ALA A 1 344 ? 25.544 8.775 32.662 1.00 45.97 344 ALA A CA 1
ATOM 2718 C C . ALA A 1 344 ? 26.623 9.189 31.640 1.00 45.97 344 ALA A C 1
ATOM 2720 O O . ALA A 1 344 ? 27.746 8.723 31.755 1.00 45.97 344 ALA A O 1
ATOM 2721 N N . TYR A 1 345 ? 26.294 10.212 30.829 1.00 51.66 345 TYR A N 1
ATOM 2722 C CA . TYR A 1 345 ? 27.079 11.429 30.489 1.00 51.66 345 TYR A CA 1
ATOM 2723 C C . TYR A 1 345 ? 26.026 12.485 30.066 1.00 51.66 345 TYR A C 1
ATOM 2725 O O . TYR A 1 345 ? 25.183 12.175 29.230 1.00 51.66 345 TYR A O 1
ATOM 2733 N N . ASP A 1 346 ? 25.769 13.595 30.758 1.00 44.66 346 ASP A N 1
ATOM 2734 C CA . ASP A 1 346 ? 26.581 14.794 31.032 1.00 44.66 346 ASP A CA 1
ATOM 2735 C C . ASP A 1 346 ? 27.044 15.540 29.767 1.00 44.66 346 ASP A C 1
ATOM 2737 O O . ASP A 1 346 ? 27.943 15.082 29.064 1.00 44.66 346 ASP A O 1
ATOM 2741 N N . ALA A 1 347 ? 26.381 16.668 29.490 1.00 56.47 347 ALA A N 1
ATOM 2742 C CA . ALA A 1 347 ? 26.857 17.803 28.697 1.00 56.47 347 ALA A CA 1
ATOM 2743 C C . ALA A 1 347 ? 25.857 18.964 28.858 1.00 56.47 347 ALA A C 1
ATOM 2745 O O . ALA A 1 347 ? 24.823 19.034 28.191 1.00 56.47 347 ALA A O 1
ATOM 2746 N N . SER A 1 348 ? 26.163 19.846 29.802 1.00 56.59 348 SER A N 1
ATOM 2747 C CA . SER A 1 348 ? 25.780 21.256 29.787 1.00 56.59 348 SER A CA 1
ATOM 2748 C C . SER A 1 348 ? 26.354 21.962 28.554 1.00 56.59 348 SER A C 1
ATOM 2750 O O . SER A 1 348 ? 27.457 21.626 28.132 1.00 56.59 348 SER A O 1
ATOM 2752 N N . ASP A 1 349 ? 25.627 22.930 27.996 1.00 53.84 349 ASP A N 1
ATOM 2753 C CA . ASP A 1 349 ? 26.135 24.300 27.852 1.00 53.84 349 ASP A CA 1
ATOM 2754 C C . ASP A 1 349 ? 25.059 25.263 27.335 1.00 53.84 349 ASP A C 1
ATOM 2756 O O . ASP A 1 349 ? 24.114 24.900 26.632 1.00 53.84 349 ASP A O 1
ATOM 2760 N N . ASP A 1 350 ? 25.238 26.491 27.804 1.00 54.25 350 ASP A N 1
ATOM 2761 C CA . ASP A 1 350 ? 24.481 27.715 27.613 1.00 54.25 350 ASP A CA 1
ATOM 2762 C C . ASP A 1 350 ? 24.209 28.086 26.145 1.00 54.25 350 ASP A C 1
ATOM 2764 O O . ASP A 1 350 ? 25.060 27.902 25.280 1.00 54.25 350 ASP A O 1
ATOM 2768 N N . ASP A 1 351 ? 23.088 28.775 25.898 1.00 59.75 351 ASP A N 1
ATOM 2769 C CA . ASP A 1 351 ? 23.219 30.085 25.255 1.00 59.75 351 ASP A CA 1
ATOM 2770 C C . ASP A 1 351 ? 22.076 31.033 25.641 1.00 59.75 351 ASP A C 1
ATOM 2772 O O . ASP A 1 351 ? 20.883 30.725 25.543 1.00 59.75 351 ASP A O 1
ATOM 2776 N N . GLN A 1 352 ? 22.485 32.204 26.115 1.00 60.44 352 GLN A N 1
ATOM 2777 C CA . GLN A 1 352 ? 21.654 33.372 26.347 1.00 60.44 352 GLN A CA 1
ATOM 2778 C C . GLN A 1 352 ? 21.572 34.155 25.039 1.00 60.44 352 GLN A C 1
ATOM 2780 O O . GLN A 1 352 ? 22.588 34.354 24.395 1.00 60.44 352 GLN A O 1
ATOM 2785 N N . SER A 1 353 ? 20.407 34.711 24.712 1.00 52.56 353 SER A N 1
ATOM 2786 C CA . SER A 1 353 ? 20.345 36.103 24.251 1.00 52.56 353 SER A CA 1
ATOM 2787 C C . SER A 1 353 ? 18.899 36.556 24.134 1.00 52.56 353 SER A C 1
ATOM 2789 O O . SER A 1 353 ? 18.173 36.247 23.193 1.00 52.56 353 SER A O 1
ATOM 2791 N N . SER A 1 354 ? 18.498 37.312 25.143 1.00 62.44 354 SER A N 1
ATOM 2792 C CA . SER A 1 354 ? 17.510 38.370 25.041 1.00 62.44 354 SER A CA 1
ATOM 2793 C C . SER A 1 354 ? 18.168 39.606 24.427 1.00 62.44 354 SER A C 1
ATOM 2795 O O . SER A 1 354 ? 19.111 40.123 25.022 1.00 62.44 354 SER A O 1
ATOM 2797 N N . GLU A 1 355 ? 17.644 40.070 23.294 1.00 54.75 355 GLU A N 1
ATOM 2798 C CA . GLU A 1 355 ? 17.447 41.485 22.934 1.00 54.75 355 GLU A CA 1
ATOM 2799 C C . GLU A 1 355 ? 16.402 41.597 21.818 1.00 54.75 355 GLU A C 1
ATOM 2801 O O . GLU A 1 355 ? 16.474 40.796 20.856 1.00 54.75 355 GLU A O 1
#